Protein AF-A0A3L8PW99-F1 (afdb_monomer_lite)

Foldseek 3Di:
DDLLCQQQVVLCLLLQQLLLLLLLLVLVPAPQRDPLLSVLLSQLSSLLSSLLSLLQLLLCLVLCLDDPPDLDGDRCPNVPVAPSVRSVVSNVVSLVSNVVSQVVLCVQLDPVSVVLSVVSNVLSNLCRDDPNRCQLVQNNLVSQLCVSQVCSNQVSNCSRRVDDDPLSNLLSNLSSLLSSLLVLLVCLLCQVSCVVSNGCHPCVVCDPVCSLVSSLCSLVVSLVSLVVCVVVVNDDDQLNVQLVVLVVLSVVLSVCVNPDDNNCSNVSSSSSSVSSSSSSVSSSVSSVVD

Structure (mmCIF, N/CA/C/O backbone):
data_AF-A0A3L8PW99-F1
#
_entry.id   AF-A0A3L8PW99-F1
#
loop_
_atom_site.group_PDB
_atom_site.id
_atom_site.type_symbol
_atom_site.label_atom_id
_atom_site.label_alt_id
_atom_site.label_comp_id
_atom_site.label_asym_id
_atom_site.label_entity_id
_atom_site.label_seq_id
_atom_site.pdbx_PDB_ins_code
_atom_site.Cartn_x
_atom_site.Cartn_y
_atom_site.Cartn_z
_atom_site.occupancy
_atom_site.B_iso_or_equiv
_atom_site.auth_seq_id
_atom_site.auth_comp_id
_atom_site.auth_asym_id
_atom_site.auth_atom_id
_atom_site.pdbx_PDB_model_num
ATOM 1 N N . MET A 1 1 ? -6.863 22.740 14.098 1.00 71.56 1 MET A N 1
ATOM 2 C CA . MET A 1 1 ? -6.331 21.895 13.001 1.00 71.56 1 MET A CA 1
ATOM 3 C C . MET A 1 1 ? -7.450 21.687 11.987 1.00 71.56 1 MET A C 1
ATOM 5 O O . MET A 1 1 ? -8.576 21.504 12.427 1.00 71.56 1 MET A O 1
ATOM 9 N N . ASN A 1 2 ? -7.197 21.780 10.676 1.00 89.19 2 ASN A N 1
ATOM 10 C CA . ASN A 1 2 ? -8.260 21.651 9.665 1.00 89.19 2 ASN A CA 1
ATOM 11 C C . ASN A 1 2 ? -8.887 20.232 9.720 1.00 89.19 2 ASN A C 1
ATOM 13 O O . ASN A 1 2 ? -8.135 19.259 9.603 1.00 89.19 2 ASN A O 1
ATOM 17 N N . PRO A 1 3 ? -10.221 20.092 9.884 1.00 90.00 3 PRO A N 1
ATOM 18 C CA . PRO A 1 3 ? -10.905 18.797 9.971 1.00 90.00 3 PRO A CA 1
ATOM 19 C C . PRO A 1 3 ? -10.617 17.832 8.819 1.00 90.00 3 PRO A C 1
ATOM 21 O O . PRO A 1 3 ? -10.502 16.626 9.029 1.00 90.00 3 PRO A O 1
ATOM 24 N N . TRP A 1 4 ? -10.439 18.349 7.604 1.00 92.75 4 TRP A N 1
ATOM 25 C CA . TRP A 1 4 ? -10.176 17.520 6.431 1.00 92.75 4 TRP A CA 1
ATOM 26 C C . TRP A 1 4 ? -8.779 16.909 6.446 1.00 92.75 4 TRP A C 1
ATOM 28 O O . TRP A 1 4 ? -8.612 15.772 6.020 1.00 92.75 4 TRP A O 1
ATOM 38 N N . ILE A 1 5 ? -7.788 17.596 7.023 1.00 91.19 5 ILE A N 1
ATOM 39 C CA . ILE A 1 5 ? -6.439 17.034 7.205 1.00 91.19 5 ILE A CA 1
ATOM 40 C C . ILE A 1 5 ? -6.488 15.828 8.153 1.00 91.19 5 ILE A C 1
ATOM 42 O O . ILE A 1 5 ? -5.754 14.861 7.962 1.00 91.19 5 ILE A O 1
ATOM 46 N N . ILE A 1 6 ? -7.377 15.850 9.150 1.00 88.75 6 ILE A N 1
ATOM 47 C CA . ILE A 1 6 ? -7.620 14.694 10.022 1.00 88.75 6 ILE A CA 1
ATOM 48 C C . ILE A 1 6 ? -8.259 13.562 9.208 1.00 88.75 6 ILE A C 1
ATOM 50 O O . ILE A 1 6 ? -7.765 12.433 9.228 1.00 88.75 6 ILE A O 1
ATOM 54 N N . ALA A 1 7 ? -9.315 13.879 8.453 1.00 91.12 7 ALA A N 1
ATOM 55 C CA . ALA A 1 7 ? -10.121 12.907 7.720 1.00 91.12 7 ALA A CA 1
ATOM 56 C C . ALA A 1 7 ? -9.338 12.158 6.624 1.00 91.12 7 ALA A C 1
ATOM 58 O O . ALA A 1 7 ? -9.462 10.940 6.509 1.00 91.12 7 ALA A O 1
ATOM 59 N N . ILE A 1 8 ? -8.484 12.851 5.857 1.00 92.38 8 ILE A N 1
ATOM 60 C CA . ILE A 1 8 ? -7.720 12.231 4.756 1.00 92.38 8 ILE A CA 1
ATOM 61 C C . ILE A 1 8 ? -6.531 11.381 5.227 1.00 92.38 8 ILE A C 1
ATOM 63 O O . ILE A 1 8 ? -5.972 10.622 4.438 1.00 92.38 8 ILE A O 1
ATOM 67 N N . ARG A 1 9 ? -6.133 11.501 6.502 1.00 89.69 9 ARG A N 1
ATOM 68 C CA . ARG A 1 9 ? -5.031 10.761 7.144 1.00 89.69 9 ARG A CA 1
ATOM 69 C C . ARG A 1 9 ? -3.726 10.767 6.319 1.00 89.69 9 ARG A C 1
ATOM 71 O O . ARG A 1 9 ? -3.285 9.696 5.890 1.00 89.69 9 ARG A O 1
ATOM 78 N N . PRO A 1 10 ? -3.036 11.919 6.168 1.00 88.31 10 PRO A N 1
ATOM 79 C CA . PRO A 1 10 ? -1.852 12.065 5.309 1.00 88.31 10 PRO A CA 1
ATOM 80 C C . PRO A 1 10 ? -0.773 11.002 5.540 1.00 88.31 10 PRO A C 1
ATOM 82 O O . PRO A 1 10 ? -0.177 10.488 4.603 1.00 88.31 10 PRO A O 1
ATOM 85 N N . LYS A 1 11 ? -0.583 10.593 6.799 1.00 83.88 11 LYS A N 1
ATOM 86 C CA . LYS A 1 11 ? 0.377 9.552 7.194 1.00 83.88 11 LYS A CA 1
ATOM 87 C C . LYS A 1 11 ? 0.108 8.184 6.555 1.00 83.88 11 LYS A C 1
ATOM 89 O O . LYS A 1 11 ? 1.036 7.403 6.409 1.00 83.88 11 LYS A O 1
ATOM 94 N N . THR A 1 12 ? -1.141 7.886 6.203 1.00 83.75 12 THR A N 1
ATOM 95 C CA . THR A 1 12 ? -1.528 6.633 5.533 1.00 83.75 12 THR A CA 1
ATOM 96 C C . THR A 1 12 ? -1.409 6.716 4.014 1.00 83.75 12 THR A C 1
ATOM 98 O O . THR A 1 12 ? -1.402 5.681 3.360 1.00 83.75 12 THR A O 1
ATOM 101 N N . LEU A 1 13 ? -1.265 7.919 3.441 1.00 90.25 13 LEU A N 1
ATOM 102 C CA . LEU A 1 13 ? -1.115 8.088 1.992 1.00 90.25 13 LEU A CA 1
ATOM 103 C C . LEU A 1 13 ? 0.211 7.515 1.485 1.00 90.25 13 LEU A C 1
ATOM 105 O O . LEU A 1 13 ? 0.273 7.080 0.341 1.00 90.25 13 LEU A O 1
ATOM 109 N N . PHE A 1 14 ? 1.238 7.423 2.339 1.00 88.50 14 PHE A N 1
ATOM 110 C CA . PHE A 1 14 ? 2.489 6.737 2.000 1.00 88.50 14 PHE A CA 1
ATOM 111 C C . PHE A 1 14 ? 2.265 5.286 1.558 1.00 88.50 14 PHE A C 1
ATOM 113 O O . PHE A 1 14 ? 2.932 4.840 0.633 1.00 88.50 14 PHE A O 1
ATOM 120 N N . ALA A 1 15 ? 1.276 4.587 2.130 1.00 89.56 15 ALA A N 1
ATOM 121 C CA . ALA A 1 15 ? 0.934 3.224 1.722 1.00 89.56 15 ALA A CA 1
ATOM 122 C C . ALA A 1 15 ? 0.489 3.146 0.249 1.00 89.56 15 ALA A C 1
ATOM 124 O O . ALA A 1 15 ? 0.798 2.170 -0.423 1.00 89.56 15 ALA A O 1
ATOM 125 N N . ALA A 1 16 ? -0.191 4.183 -0.261 1.00 92.75 16 ALA A N 1
ATOM 126 C CA . ALA A 1 16 ? -0.632 4.278 -1.656 1.00 92.75 16 ALA A CA 1
ATOM 127 C C . ALA A 1 16 ? 0.449 4.849 -2.588 1.00 92.75 16 ALA A C 1
ATOM 129 O O . ALA A 1 16 ? 0.598 4.398 -3.719 1.00 92.75 16 ALA A O 1
ATOM 130 N N . ILE A 1 17 ? 1.217 5.831 -2.112 1.00 95.56 17 ILE A N 1
ATOM 131 C CA . ILE A 1 17 ? 2.245 6.520 -2.903 1.00 95.56 17 ILE A CA 1
ATOM 132 C C . ILE A 1 17 ? 3.429 5.588 -3.197 1.00 95.56 17 ILE A C 1
ATOM 134 O O . ILE A 1 17 ? 3.895 5.532 -4.333 1.00 95.56 17 ILE A O 1
ATOM 138 N N . SER A 1 18 ? 3.901 4.837 -2.198 1.00 96.00 18 SER A N 1
ATOM 139 C CA . SER A 1 18 ? 5.077 3.964 -2.318 1.00 96.00 18 SER A CA 1
ATOM 140 C C . SER A 1 18 ? 4.989 2.936 -3.452 1.00 96.00 18 SER A C 1
ATOM 142 O O . SER A 1 18 ? 5.917 2.893 -4.262 1.00 96.00 18 SER A O 1
ATOM 144 N N . PRO A 1 19 ? 3.900 2.148 -3.571 1.00 97.88 19 PRO A N 1
ATOM 145 C CA . PRO A 1 19 ? 3.702 1.232 -4.690 1.00 97.88 19 PRO A CA 1
ATOM 146 C C . PRO A 1 19 ? 3.795 1.886 -6.068 1.00 97.88 19 PRO A C 1
ATOM 148 O O . PRO A 1 19 ? 4.444 1.369 -6.973 1.00 97.88 19 PRO A O 1
ATOM 151 N N . ILE A 1 20 ? 3.143 3.040 -6.220 1.00 98.00 20 ILE A N 1
ATOM 152 C CA . ILE A 1 20 ? 2.990 3.698 -7.515 1.00 98.00 20 ILE A CA 1
ATOM 153 C C . ILE A 1 20 ? 4.315 4.317 -7.953 1.00 98.00 20 ILE A C 1
ATOM 155 O O . ILE A 1 20 ? 4.679 4.190 -9.121 1.00 98.00 20 ILE A O 1
ATOM 159 N N . ILE A 1 21 ? 5.056 4.936 -7.024 1.00 97.56 21 ILE A N 1
ATOM 160 C CA . ILE A 1 21 ? 6.417 5.418 -7.291 1.00 97.56 21 ILE A CA 1
ATOM 161 C C . ILE A 1 21 ? 7.308 4.251 -7.713 1.00 97.56 21 ILE A C 1
ATOM 163 O O . ILE A 1 21 ? 8.002 4.366 -8.714 1.00 97.56 21 ILE A O 1
ATOM 167 N N . LEU A 1 22 ? 7.268 3.127 -6.990 1.00 98.31 22 LEU A N 1
ATOM 168 C CA . LEU A 1 22 ? 8.099 1.968 -7.308 1.00 98.31 22 LEU A CA 1
ATOM 169 C C . LEU A 1 22 ? 7.838 1.439 -8.721 1.00 98.31 22 LEU A C 1
ATOM 171 O O . LEU A 1 22 ? 8.785 1.289 -9.489 1.00 98.31 22 LEU A O 1
ATOM 175 N N . GLY A 1 23 ? 6.574 1.197 -9.076 1.00 98.19 23 GLY A N 1
ATOM 176 C CA . GLY A 1 23 ? 6.241 0.665 -10.398 1.00 98.19 23 GLY A CA 1
ATOM 177 C C . GLY A 1 23 ? 6.584 1.624 -11.540 1.00 98.19 23 GLY A C 1
ATOM 178 O O . GLY A 1 23 ? 7.167 1.190 -12.530 1.00 98.19 23 GLY A O 1
ATOM 179 N N . ASN A 1 24 ? 6.344 2.932 -11.375 1.00 98.06 24 ASN A N 1
ATOM 180 C CA . ASN A 1 24 ? 6.776 3.925 -12.365 1.00 98.06 24 ASN A CA 1
ATOM 181 C C . ASN A 1 24 ? 8.309 3.979 -12.488 1.00 98.06 24 ASN A C 1
ATOM 183 O O . ASN A 1 24 ? 8.821 3.986 -13.600 1.00 98.06 24 ASN A O 1
ATOM 187 N N . THR A 1 25 ? 9.056 3.975 -11.378 1.00 97.44 25 THR A N 1
ATOM 188 C CA . THR A 1 25 ? 10.527 4.006 -11.426 1.00 97.44 25 THR A CA 1
ATOM 189 C C . THR A 1 25 ? 11.106 2.756 -12.081 1.00 97.44 25 THR A C 1
ATOM 191 O O . THR A 1 25 ? 12.036 2.862 -12.874 1.00 97.44 25 THR A O 1
ATOM 194 N N . MET A 1 26 ? 10.552 1.574 -11.800 1.00 97.38 26 MET A N 1
ATOM 195 C CA . MET A 1 26 ? 10.979 0.332 -12.456 1.00 97.38 26 MET A CA 1
ATOM 196 C C . MET A 1 26 ? 10.716 0.344 -13.966 1.00 97.38 26 MET A C 1
ATOM 198 O O . MET A 1 26 ? 11.432 -0.318 -14.711 1.00 97.38 26 MET A O 1
ATOM 202 N N . ALA A 1 27 ? 9.729 1.115 -14.425 1.00 97.00 27 ALA A N 1
ATOM 203 C CA . ALA A 1 27 ? 9.451 1.319 -15.842 1.00 97.00 27 ALA A CA 1
ATOM 204 C C . ALA A 1 27 ? 10.144 2.556 -16.441 1.00 97.00 27 ALA A C 1
ATOM 206 O O . ALA A 1 27 ? 9.939 2.838 -17.617 1.00 97.00 27 ALA A O 1
ATOM 207 N N . ALA A 1 28 ? 10.957 3.302 -15.684 1.00 94.88 28 ALA A N 1
ATOM 208 C CA . ALA A 1 28 ? 11.506 4.587 -16.133 1.00 94.88 28 ALA A CA 1
ATOM 209 C C . ALA A 1 28 ? 12.474 4.471 -17.323 1.00 94.88 28 ALA A C 1
ATOM 211 O O . ALA A 1 28 ? 12.667 5.439 -18.052 1.00 94.88 28 ALA A O 1
ATOM 212 N N . SER A 1 29 ? 13.072 3.295 -17.534 1.00 89.81 29 SER A N 1
ATOM 213 C CA . SER A 1 29 ? 13.901 2.994 -18.708 1.00 89.81 29 SER A CA 1
ATOM 214 C C . SER A 1 29 ? 13.089 2.565 -19.937 1.00 89.81 29 SER A C 1
ATOM 216 O O . SER A 1 29 ? 13.666 2.371 -21.008 1.00 89.81 29 SER A O 1
ATOM 218 N N . SER A 1 30 ? 11.766 2.409 -19.807 1.00 91.75 30 SER A N 1
ATOM 219 C CA . SER A 1 30 ? 10.875 2.123 -20.933 1.00 91.75 30 SER A CA 1
ATOM 220 C C . SER A 1 30 ? 10.930 3.269 -21.947 1.00 91.75 30 SER A C 1
ATOM 222 O O . SER A 1 30 ? 10.791 4.431 -21.557 1.00 91.75 30 SER A O 1
ATOM 224 N N . PRO A 1 31 ? 11.043 2.984 -23.257 1.00 91.00 31 PRO A N 1
ATOM 225 C CA . PRO A 1 31 ? 10.965 4.021 -24.286 1.00 91.00 31 PRO A CA 1
ATOM 226 C C . PRO A 1 31 ? 9.576 4.677 -24.366 1.00 91.00 31 PRO A C 1
ATOM 228 O O . PRO A 1 31 ? 9.441 5.731 -24.980 1.00 91.00 31 PRO A O 1
ATOM 231 N N . TYR A 1 32 ? 8.559 4.066 -23.751 1.00 90.62 32 TYR A N 1
ATOM 232 C CA . TYR A 1 32 ? 7.181 4.561 -23.707 1.00 90.62 32 TYR A CA 1
ATOM 233 C C . TYR A 1 32 ? 6.857 5.316 -22.411 1.00 90.62 32 TYR A C 1
ATOM 235 O O . TYR A 1 32 ? 5.697 5.623 -22.165 1.00 90.62 32 TYR A O 1
ATOM 243 N N . PHE A 1 33 ? 7.852 5.591 -21.559 1.00 95.88 33 PHE A N 1
ATOM 244 C CA . PHE A 1 33 ? 7.597 6.241 -20.279 1.00 95.88 33 PHE A CA 1
ATOM 245 C C . PHE A 1 33 ? 7.046 7.664 -20.459 1.00 95.88 33 PHE A C 1
ATOM 247 O O . PHE A 1 33 ? 7.681 8.535 -21.057 1.00 95.88 33 PHE A O 1
ATOM 254 N N . GLU A 1 34 ? 5.895 7.925 -19.847 1.00 96.44 34 GLU A N 1
ATOM 255 C CA . GLU A 1 34 ? 5.211 9.209 -19.867 1.00 96.44 34 GLU A CA 1
ATOM 256 C C . GLU A 1 34 ? 5.001 9.764 -18.449 1.00 96.44 34 GLU A C 1
ATOM 258 O O . GLU A 1 34 ? 4.326 9.178 -17.593 1.00 96.44 34 GLU A O 1
ATOM 263 N N . TRP A 1 35 ? 5.518 10.975 -18.207 1.00 96.50 35 TRP A N 1
ATOM 264 C CA . TRP A 1 35 ? 5.343 11.685 -16.933 1.00 96.50 35 TRP A CA 1
ATOM 265 C C . TRP A 1 35 ? 3.879 12.007 -16.621 1.00 96.50 35 TRP A C 1
ATOM 267 O O . TRP A 1 35 ? 3.476 11.980 -15.458 1.00 96.50 35 TRP A O 1
ATOM 277 N N . SER A 1 36 ? 3.076 12.293 -17.647 1.00 96.88 36 SER A N 1
ATOM 278 C CA . SER A 1 36 ? 1.628 12.507 -17.534 1.00 96.88 36 SER A CA 1
ATOM 279 C C . SER A 1 36 ? 0.945 11.290 -16.904 1.00 96.88 36 SER A C 1
ATOM 281 O O . SER A 1 36 ? 0.198 11.439 -15.938 1.00 96.88 36 SER A O 1
ATOM 283 N N . ILE A 1 37 ? 1.257 10.089 -17.395 1.00 97.38 37 ILE A N 1
ATOM 284 C CA . ILE A 1 37 ? 0.720 8.816 -16.907 1.00 97.38 37 ILE A CA 1
ATOM 285 C C . ILE A 1 37 ? 1.217 8.520 -15.489 1.00 97.38 37 ILE A C 1
ATOM 287 O O . ILE A 1 37 ? 0.423 8.138 -14.625 1.00 97.38 37 ILE A O 1
ATOM 291 N N . ALA A 1 38 ? 2.490 8.799 -15.194 1.00 97.69 38 ALA A N 1
ATOM 292 C CA . ALA A 1 38 ? 3.040 8.642 -13.849 1.00 97.69 38 ALA A CA 1
ATOM 293 C C . ALA A 1 38 ? 2.301 9.529 -12.831 1.00 97.69 38 ALA A C 1
ATOM 295 O O . ALA A 1 38 ? 1.838 9.044 -11.794 1.00 97.69 38 ALA A O 1
ATOM 296 N N . ILE A 1 39 ? 2.106 10.811 -13.152 1.00 97.75 39 ILE A N 1
ATOM 297 C CA . ILE A 1 39 ? 1.383 11.763 -12.300 1.00 97.75 39 ILE A CA 1
ATOM 298 C C . ILE A 1 39 ? -0.090 11.361 -12.163 1.00 97.75 39 ILE A C 1
ATOM 300 O O . ILE A 1 39 ? -0.613 11.342 -11.049 1.00 97.75 39 ILE A O 1
ATOM 304 N N . LEU A 1 40 ? -0.761 10.998 -13.259 1.00 97.50 40 LEU A N 1
ATOM 305 C CA . LEU A 1 40 ? -2.163 10.571 -13.234 1.00 97.50 40 LEU A CA 1
ATOM 306 C C . LEU A 1 40 ? -2.366 9.301 -12.402 1.00 97.50 40 LEU A C 1
ATOM 308 O O . LEU A 1 40 ? -3.328 9.231 -11.637 1.00 97.50 40 LEU A O 1
ATOM 312 N N . SER A 1 41 ? -1.447 8.332 -12.484 1.00 97.88 41 SER A N 1
ATOM 313 C CA . SER A 1 41 ? -1.484 7.121 -11.655 1.00 97.88 41 SER A CA 1
ATOM 314 C C . SER A 1 41 ? -1.375 7.448 -10.162 1.00 97.88 41 SER A C 1
ATOM 316 O O . SER A 1 41 ? -2.171 6.943 -9.368 1.00 97.88 41 SER A O 1
ATOM 318 N N . LEU A 1 42 ? -0.483 8.373 -9.780 1.00 97.69 42 LEU A N 1
ATOM 319 C CA . LEU A 1 42 ? -0.352 8.858 -8.402 1.00 97.69 42 LEU A CA 1
ATOM 320 C C . LEU A 1 42 ? -1.611 9.582 -7.927 1.00 97.69 42 LEU A C 1
ATOM 322 O O . LEU A 1 42 ? -2.105 9.302 -6.836 1.00 97.69 42 LEU A O 1
ATOM 326 N N . VAL A 1 43 ? -2.146 10.489 -8.745 1.00 98.00 43 VAL A N 1
ATOM 327 C CA . VAL A 1 43 ? -3.380 11.227 -8.446 1.00 98.00 43 VAL A CA 1
ATOM 328 C C . VAL A 1 43 ? -4.542 10.257 -8.223 1.00 98.00 43 VAL A C 1
ATOM 330 O O . VAL A 1 43 ? -5.234 10.359 -7.209 1.00 98.00 43 VAL A O 1
ATOM 333 N N . CYS A 1 44 ? -4.716 9.279 -9.115 1.00 97.94 44 CYS A N 1
ATOM 334 C CA . CYS A 1 44 ? -5.759 8.263 -9.010 1.00 97.94 44 CYS A CA 1
ATOM 335 C C . CYS A 1 44 ? -5.629 7.452 -7.713 1.00 97.94 44 CYS A C 1
ATOM 337 O O . CYS A 1 44 ? -6.577 7.382 -6.927 1.00 97.94 44 CYS A O 1
ATOM 339 N N . GLY A 1 45 ? -4.438 6.912 -7.435 1.00 97.19 45 GLY A N 1
ATOM 340 C CA . GLY A 1 45 ? -4.180 6.118 -6.234 1.00 97.19 45 GLY A CA 1
ATOM 341 C C . GLY A 1 45 ? -4.359 6.902 -4.931 1.00 97.19 45 GLY A C 1
ATOM 342 O O . GLY A 1 45 ? -4.949 6.394 -3.976 1.00 97.19 45 GLY A O 1
ATOM 343 N N . VAL A 1 46 ? -3.921 8.163 -4.891 1.00 97.31 46 VAL A N 1
ATOM 344 C CA . VAL A 1 46 ? -4.106 9.036 -3.723 1.00 97.31 46 VAL A CA 1
ATOM 345 C C . VAL A 1 46 ? -5.586 9.327 -3.487 1.00 97.31 46 VAL A C 1
ATOM 347 O O . VAL A 1 46 ? -6.045 9.204 -2.352 1.00 97.31 46 VAL A O 1
ATOM 350 N N . PHE A 1 47 ? -6.361 9.662 -4.522 1.00 98.00 47 PHE A N 1
ATOM 351 C CA . PHE A 1 47 ? -7.794 9.917 -4.355 1.00 98.00 47 PHE A CA 1
ATOM 352 C C . PHE A 1 47 ? -8.591 8.656 -4.000 1.00 98.00 4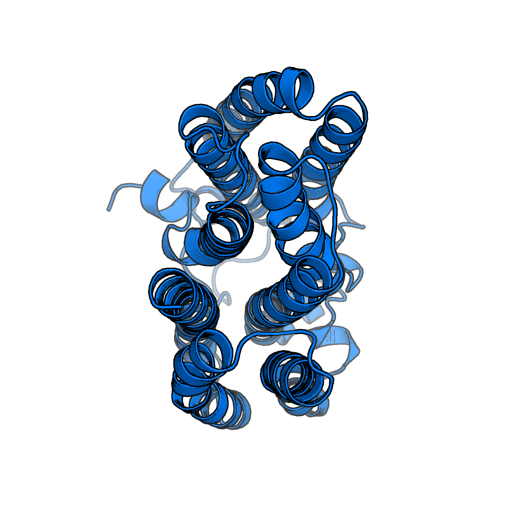7 PHE A C 1
ATOM 354 O O . PHE A 1 47 ? -9.514 8.740 -3.184 1.00 98.00 47 PHE A O 1
ATOM 361 N N . LEU A 1 48 ? -8.208 7.480 -4.513 1.00 96.88 48 LEU A N 1
ATOM 362 C CA . LEU A 1 48 ? -8.755 6.201 -4.045 1.00 96.88 48 LEU A CA 1
ATOM 363 C C . LEU A 1 48 ? -8.458 5.986 -2.559 1.00 96.88 48 LEU A C 1
ATOM 365 O O . LEU A 1 48 ? -9.367 5.667 -1.796 1.00 96.88 48 LEU A O 1
ATOM 369 N N . GLN A 1 49 ? -7.226 6.231 -2.113 1.00 96.31 49 GLN A N 1
ATOM 370 C CA . GLN A 1 49 ? -6.875 6.071 -0.702 1.00 96.31 49 GLN A CA 1
ATOM 371 C C . GLN A 1 49 ? -7.596 7.074 0.206 1.00 96.31 49 GLN A C 1
ATOM 373 O O . GLN A 1 49 ? -8.036 6.724 1.304 1.00 96.31 49 GLN A O 1
ATOM 378 N N . ILE A 1 50 ? -7.760 8.319 -0.248 1.00 97.19 50 ILE A N 1
ATOM 379 C CA . ILE A 1 50 ? -8.589 9.308 0.445 1.00 97.19 50 ILE A CA 1
ATOM 380 C C . ILE A 1 50 ? -10.025 8.787 0.553 1.00 97.19 50 ILE A C 1
ATOM 382 O O . ILE A 1 50 ? -10.579 8.790 1.650 1.00 97.19 50 ILE A O 1
ATOM 386 N N . THR A 1 51 ? -10.594 8.267 -0.537 1.00 97.50 51 THR A N 1
ATOM 387 C CA . THR A 1 51 ? -11.941 7.677 -0.549 1.00 97.50 51 THR A CA 1
ATOM 388 C C . THR A 1 51 ? -12.070 6.578 0.508 1.00 97.50 51 THR A C 1
ATOM 390 O O . THR A 1 51 ? -12.976 6.640 1.336 1.00 97.50 51 THR A O 1
ATOM 393 N N . VAL A 1 52 ? -11.130 5.625 0.555 1.00 94.88 52 VAL A N 1
ATOM 394 C CA . VAL A 1 52 ? -11.092 4.555 1.571 1.00 94.88 52 VAL A CA 1
ATOM 395 C C . VAL A 1 52 ? -11.103 5.133 2.986 1.00 94.88 52 VAL A C 1
ATOM 397 O O . VAL A 1 52 ? -11.880 4.691 3.832 1.00 94.88 52 VAL A O 1
ATOM 400 N N . ASN A 1 53 ? -10.268 6.139 3.258 1.00 94.62 53 ASN A N 1
ATOM 401 C CA . ASN A 1 53 ? -10.177 6.760 4.579 1.00 94.62 53 ASN A CA 1
ATOM 402 C C . ASN A 1 53 ? -11.489 7.436 5.003 1.00 94.62 53 ASN A C 1
ATOM 404 O O . ASN A 1 53 ? -11.916 7.263 6.149 1.00 94.62 53 ASN A O 1
ATOM 408 N N . LEU A 1 54 ? -12.136 8.163 4.088 1.00 95.31 54 LEU A N 1
ATOM 409 C CA . LEU A 1 54 ? -13.400 8.854 4.349 1.00 95.31 54 LEU A CA 1
ATOM 410 C C . LEU A 1 54 ? -14.569 7.869 4.512 1.00 95.31 54 LEU A C 1
ATOM 412 O O . LEU A 1 54 ? -15.351 8.001 5.453 1.00 95.31 54 LEU A O 1
ATOM 416 N N . VAL A 1 55 ? -14.657 6.843 3.657 1.00 94.62 55 VAL A N 1
ATOM 417 C CA . VAL A 1 55 ? -15.667 5.775 3.768 1.00 94.62 55 VAL A CA 1
ATOM 418 C C . VAL A 1 55 ? -15.519 5.021 5.088 1.00 94.62 55 VAL A C 1
ATOM 420 O O . VAL A 1 55 ? -16.515 4.720 5.745 1.00 94.62 55 VAL A O 1
ATOM 423 N N . ASN A 1 56 ? -14.285 4.749 5.514 1.00 90.81 56 ASN A N 1
ATOM 424 C CA . ASN A 1 56 ? -14.012 4.097 6.790 1.00 90.81 56 ASN A CA 1
ATOM 425 C C . ASN A 1 56 ? -14.465 4.977 7.972 1.00 90.81 56 ASN A C 1
ATOM 427 O O . ASN A 1 56 ? -15.107 4.478 8.893 1.00 90.81 56 ASN A O 1
ATOM 431 N N . ASP A 1 57 ? -14.187 6.286 7.946 1.00 90.38 57 ASP A N 1
ATOM 432 C CA . ASP A 1 57 ? -14.650 7.243 8.969 1.00 90.38 57 ASP A CA 1
ATOM 433 C C . ASP A 1 57 ? -16.187 7.311 9.044 1.00 90.38 57 ASP A C 1
ATOM 435 O O . ASP A 1 57 ? -16.770 7.184 10.121 1.00 90.38 57 ASP A O 1
ATOM 439 N N . TYR A 1 58 ? -16.847 7.401 7.886 1.00 91.94 58 TYR A N 1
ATOM 440 C CA . TYR A 1 58 ? -18.305 7.386 7.780 1.00 91.94 58 TYR A CA 1
ATOM 441 C C . TYR A 1 58 ? -18.929 6.073 8.283 1.00 91.94 58 TYR A C 1
ATOM 443 O O . TYR A 1 58 ? -19.919 6.098 9.016 1.00 91.94 58 TYR A O 1
ATOM 451 N N . SER A 1 59 ? -18.356 4.921 7.917 1.00 88.31 59 SER A N 1
ATOM 452 C CA . SER A 1 59 ? -18.861 3.610 8.347 1.00 88.31 59 SER A CA 1
ATOM 453 C C . SER A 1 59 ? -18.775 3.443 9.864 1.00 88.31 59 SER A C 1
ATOM 455 O O . SER A 1 59 ? -19.739 3.013 10.495 1.00 88.31 59 SER A O 1
ATOM 457 N N . ASP A 1 60 ? -17.659 3.851 10.472 1.00 82.69 60 ASP A N 1
ATOM 458 C CA . ASP A 1 60 ? -17.485 3.778 11.925 1.00 82.69 60 ASP A CA 1
ATOM 459 C C . ASP A 1 60 ? -18.467 4.685 12.677 1.00 82.69 60 ASP A C 1
ATOM 461 O O . ASP A 1 60 ? -18.974 4.281 13.723 1.00 82.69 60 ASP A O 1
ATOM 465 N N . HIS A 1 61 ? -18.790 5.865 12.130 1.00 85.25 61 HIS A N 1
ATOM 466 C CA . HIS A 1 61 ? -19.863 6.708 12.663 1.00 85.25 61 HIS A CA 1
ATOM 467 C C . HIS A 1 61 ? -21.219 5.985 12.616 1.00 85.25 61 HIS A C 1
ATOM 469 O O . HIS A 1 61 ? -21.923 5.925 13.621 1.00 85.25 61 HIS A O 1
ATOM 475 N N . LYS A 1 62 ? -21.576 5.389 11.469 1.00 83.50 62 LYS A N 1
ATOM 476 C CA . LYS A 1 62 ? -22.856 4.682 11.289 1.00 83.50 62 LYS A CA 1
ATOM 477 C C . LYS A 1 62 ? -23.003 3.465 12.209 1.00 83.50 62 LYS A C 1
ATOM 479 O O . LYS A 1 62 ? -24.107 3.175 12.657 1.00 83.50 62 LYS A O 1
ATOM 484 N N . ASN A 1 63 ? -21.909 2.755 12.474 1.00 75.19 63 ASN A N 1
ATOM 485 C CA . ASN A 1 63 ? -21.913 1.546 13.299 1.00 75.19 63 ASN A CA 1
ATOM 486 C C . ASN A 1 63 ? -21.876 1.835 14.809 1.00 75.19 63 ASN A C 1
ATOM 488 O O . ASN A 1 63 ? -21.875 0.888 15.590 1.00 75.19 63 ASN A O 1
ATOM 492 N N . GLY A 1 64 ? -21.837 3.107 15.227 1.00 67.69 64 GLY A N 1
ATOM 493 C CA . GLY A 1 64 ? -21.916 3.481 16.641 1.00 67.69 64 GLY A CA 1
ATOM 494 C C . GLY A 1 64 ? -20.769 2.932 17.489 1.00 67.69 64 GLY A C 1
ATOM 495 O O . GLY A 1 64 ? -20.962 2.678 18.673 1.00 67.69 64 GLY A O 1
ATOM 496 N N . ILE A 1 65 ? -19.589 2.713 16.892 1.00 60.41 65 ILE A N 1
ATOM 497 C CA . ILE A 1 65 ? -18.414 2.235 17.628 1.00 60.41 65 ILE A CA 1
ATOM 498 C C . ILE A 1 65 ? -18.055 3.318 18.645 1.00 60.41 65 ILE A C 1
ATOM 500 O O . ILE A 1 65 ? -17.677 4.430 18.269 1.00 60.41 65 ILE A O 1
ATOM 504 N N . ASP A 1 66 ? -18.255 2.999 19.919 1.00 53.72 66 ASP A N 1
ATOM 505 C CA . ASP A 1 66 ? -18.292 3.968 21.005 1.00 53.72 66 ASP A CA 1
ATOM 506 C C . ASP A 1 66 ? -16.944 4.688 21.181 1.00 53.72 66 ASP A C 1
ATOM 508 O O . ASP A 1 66 ? -15.861 4.105 21.075 1.00 53.72 66 ASP A O 1
ATOM 512 N N . SER A 1 67 ? -17.006 6.001 21.392 1.00 57.56 67 SER A N 1
ATOM 513 C CA . SER A 1 67 ? -15.864 6.907 21.191 1.00 57.56 67 SER A CA 1
ATOM 514 C C . SER A 1 67 ? -14.840 6.909 22.330 1.00 57.56 67 SER A C 1
ATOM 516 O O . SER A 1 67 ? -13.695 7.305 22.111 1.00 57.56 67 SER A O 1
ATOM 518 N N . GLN A 1 68 ? -15.215 6.461 23.533 1.00 54.28 68 GLN A N 1
ATOM 519 C CA . GLN A 1 68 ? -14.375 6.647 24.723 1.00 54.28 68 GLN A CA 1
ATOM 520 C C . GLN A 1 68 ? -13.260 5.608 24.890 1.00 54.28 68 GLN A C 1
ATOM 522 O O . GLN A 1 68 ? -12.248 5.908 25.514 1.00 54.28 68 GLN A O 1
ATOM 527 N N . GLN A 1 69 ? -13.402 4.411 24.314 1.00 60.34 69 GLN A N 1
ATOM 528 C CA . GLN A 1 6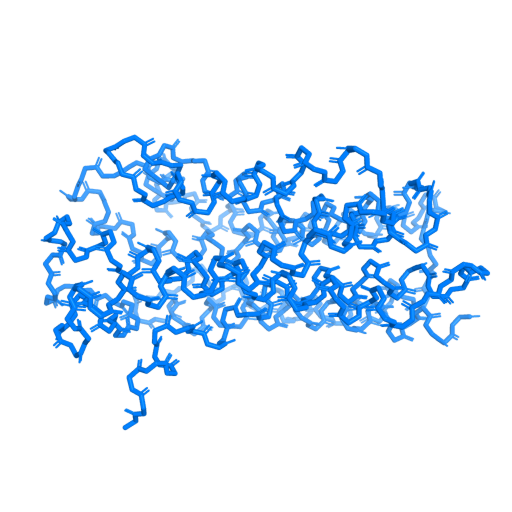9 ? -12.401 3.337 24.437 1.00 60.34 69 GLN A CA 1
ATOM 529 C C . GLN A 1 69 ? -11.466 3.238 23.222 1.00 60.34 69 GLN A C 1
ATOM 531 O O . GLN A 1 69 ? -10.645 2.325 23.124 1.00 60.34 69 GLN A O 1
ATOM 536 N N . ARG A 1 70 ? -11.578 4.164 22.262 1.00 67.56 70 ARG A N 1
ATOM 537 C CA . ARG A 1 70 ? -10.810 4.099 21.020 1.00 67.56 70 ARG A CA 1
ATOM 538 C C . ARG A 1 70 ? -9.378 4.595 21.220 1.00 67.56 70 ARG A C 1
ATOM 540 O O . ARG A 1 70 ? -9.143 5.750 21.551 1.00 67.56 70 ARG A O 1
ATOM 547 N N . LEU A 1 71 ? -8.420 3.727 20.905 1.00 66.81 71 LEU A N 1
ATOM 548 C CA . LEU A 1 71 ? -6.980 3.995 21.010 1.00 66.81 71 LEU A CA 1
ATOM 549 C C . LEU A 1 71 ? -6.390 4.674 19.760 1.00 66.81 71 LEU A C 1
ATOM 551 O O . LEU A 1 71 ? -5.265 5.169 19.786 1.00 66.81 71 LEU A O 1
ATOM 555 N N . GLY A 1 72 ? -7.115 4.670 18.637 1.00 68.94 72 GLY A N 1
ATOM 556 C CA . GLY A 1 72 ? -6.665 5.239 17.363 1.00 68.94 72 GLY A CA 1
ATOM 557 C C . GLY A 1 72 ? -6.824 6.767 17.253 1.00 68.94 72 GLY A C 1
ATOM 558 O O . GLY A 1 72 ? -7.508 7.388 18.061 1.00 68.94 72 GLY A O 1
ATOM 559 N N . PRO A 1 73 ? -6.245 7.398 16.211 1.00 72.50 73 PRO A N 1
ATOM 560 C CA . PRO A 1 73 ? -6.373 8.838 15.984 1.00 72.50 73 PRO A CA 1
ATOM 561 C C . PRO A 1 73 ? -7.832 9.270 15.775 1.00 72.50 73 PRO A C 1
ATOM 563 O O . PRO A 1 73 ? -8.659 8.491 15.282 1.00 72.50 73 PRO A O 1
ATOM 566 N N . ILE A 1 74 ? -8.116 10.537 16.101 1.00 79.69 74 ILE A N 1
ATOM 567 C CA . ILE A 1 74 ? -9.439 11.163 15.954 1.00 79.69 74 ILE A CA 1
ATOM 568 C C . ILE A 1 74 ? -9.989 10.910 14.546 1.00 79.69 74 ILE A C 1
ATOM 570 O O . ILE A 1 74 ? -9.288 11.078 13.548 1.00 79.69 74 ILE A O 1
ATOM 574 N N . ARG A 1 75 ? -11.250 10.482 14.487 1.00 81.75 75 ARG A N 1
ATOM 575 C CA . ARG A 1 75 ? -12.026 10.293 13.258 1.00 81.75 75 ARG A CA 1
ATOM 576 C C . ARG A 1 75 ? -12.998 11.448 13.124 1.00 81.75 75 ARG A C 1
ATOM 578 O O . ARG A 1 75 ? -13.778 11.675 14.038 1.00 81.75 75 ARG A O 1
ATOM 585 N N . ALA A 1 76 ? -12.913 12.189 12.026 1.00 87.62 76 ALA A N 1
ATOM 586 C CA . ALA A 1 76 ? -13.578 13.474 11.884 1.00 87.62 76 ALA A CA 1
ATOM 587 C C . ALA A 1 76 ? -15.108 13.344 11.834 1.00 87.62 76 ALA A C 1
ATOM 589 O O . ALA A 1 76 ? -15.791 14.186 12.412 1.00 87.62 76 ALA A O 1
ATOM 590 N N . CYS A 1 77 ? -15.649 12.301 11.190 1.00 86.88 77 CYS A N 1
ATOM 591 C CA . CYS A 1 77 ? -17.095 12.054 11.172 1.00 86.88 77 CYS A CA 1
ATOM 592 C C . CYS A 1 77 ? -17.557 11.403 12.475 1.00 86.88 77 CYS A C 1
ATOM 594 O O . CYS A 1 77 ? -18.538 11.838 13.076 1.00 86.88 77 CYS A O 1
ATOM 596 N N . GLN A 1 78 ? -16.833 10.383 12.944 1.00 82.00 78 GLN A N 1
ATOM 597 C CA . GLN A 1 78 ? -17.166 9.687 14.191 1.00 82.00 78 GLN A CA 1
ATOM 598 C C . GLN A 1 78 ? -17.207 10.646 15.394 1.00 82.00 78 GLN A C 1
ATOM 600 O O . GLN A 1 78 ? -18.112 10.549 16.214 1.00 82.00 78 GLN A O 1
ATOM 605 N N . SER A 1 79 ? -16.269 11.595 15.487 1.00 82.81 79 SER A N 1
ATOM 606 C CA . SER A 1 79 ? -16.199 12.569 16.583 1.00 82.81 79 SER A CA 1
ATOM 607 C C . SER A 1 79 ? -17.107 13.791 16.391 1.00 82.81 79 SER A C 1
ATOM 609 O O . SER A 1 79 ? -16.990 14.752 17.148 1.00 82.81 79 SER A O 1
ATOM 611 N N . GLY A 1 80 ? -17.941 13.815 15.346 1.00 85.12 80 GLY A N 1
ATOM 612 C CA . GLY A 1 80 ? -18.867 14.914 15.061 1.00 85.12 80 GLY A CA 1
ATOM 613 C C . GLY A 1 80 ? -18.226 16.212 14.551 1.00 85.12 80 GLY A C 1
ATOM 614 O O . GLY A 1 80 ? -18.927 17.210 14.416 1.00 85.12 80 GLY A O 1
ATOM 615 N N . ILE A 1 81 ? -16.921 16.226 14.238 1.00 88.62 81 ILE A N 1
ATOM 616 C CA . ILE A 1 81 ? -16.237 17.414 13.688 1.00 88.62 81 ILE A CA 1
ATOM 617 C C . ILE A 1 81 ? -16.729 17.698 12.259 1.00 88.62 81 ILE A C 1
ATOM 619 O O . ILE A 1 81 ? -16.872 18.851 11.858 1.00 88.62 81 ILE A O 1
ATOM 623 N N . ILE A 1 82 ? -16.980 16.641 11.486 1.00 92.06 82 ILE A N 1
ATOM 624 C CA . ILE A 1 82 ? -17.596 16.688 10.160 1.00 92.06 82 ILE A CA 1
ATOM 625 C C . ILE A 1 82 ? -18.939 15.966 10.251 1.00 92.06 82 ILE A C 1
ATOM 627 O O . ILE A 1 82 ? -19.009 14.841 10.738 1.00 92.06 82 ILE A O 1
ATOM 631 N N . THR A 1 83 ? -20.013 16.594 9.773 1.00 93.56 83 THR A N 1
ATOM 632 C CA . THR A 1 83 ? -21.331 15.948 9.760 1.00 93.56 83 THR A CA 1
ATOM 633 C C . THR A 1 83 ? -21.365 14.797 8.742 1.00 93.56 83 THR A C 1
ATOM 635 O O . THR A 1 83 ? -20.677 14.867 7.718 1.00 93.56 83 THR A O 1
ATOM 638 N N . PRO A 1 84 ? -22.195 13.758 8.946 1.00 93.12 84 PRO A N 1
ATOM 639 C CA . PRO A 1 84 ? -22.295 12.633 8.011 1.00 93.12 84 PRO A CA 1
ATOM 640 C C . PRO A 1 84 ? -22.623 13.059 6.576 1.00 93.12 84 PRO A C 1
ATOM 642 O O . PRO A 1 84 ? -22.018 12.555 5.632 1.00 93.12 84 PRO A O 1
ATOM 645 N N . ASN A 1 85 ? -23.516 14.040 6.405 1.00 94.50 85 ASN A N 1
ATOM 646 C CA . ASN A 1 85 ? -23.871 14.578 5.088 1.00 94.50 85 ASN A CA 1
ATOM 647 C C . ASN A 1 85 ? -22.664 15.233 4.400 1.00 94.50 85 ASN A C 1
ATOM 649 O O . ASN A 1 85 ? -22.406 14.982 3.226 1.00 94.50 85 ASN A O 1
ATOM 653 N N . THR A 1 86 ? -21.878 16.019 5.139 1.00 96.06 86 THR A N 1
ATOM 654 C CA . THR A 1 86 ? -20.651 16.634 4.615 1.00 96.06 86 THR A CA 1
ATOM 655 C C . THR A 1 86 ? -19.578 15.586 4.308 1.00 96.06 86 THR A C 1
ATOM 657 O O . THR A 1 86 ? -18.870 15.704 3.309 1.00 96.06 86 THR A O 1
ATOM 660 N N . MET A 1 87 ? -19.475 14.523 5.112 1.00 96.12 87 MET A N 1
ATOM 661 C CA . MET A 1 87 ? -18.554 13.414 4.848 1.00 96.12 87 MET A CA 1
ATOM 662 C C . MET A 1 87 ? -18.894 12.697 3.532 1.00 96.12 87 MET A C 1
ATOM 664 O O . MET A 1 87 ? -17.995 12.420 2.741 1.00 96.12 87 MET A O 1
ATOM 668 N N . VAL A 1 88 ? -20.183 12.475 3.243 1.00 96.56 88 VAL A N 1
ATOM 669 C CA . VAL A 1 88 ? -20.643 11.899 1.964 1.00 96.56 88 VAL A CA 1
ATOM 670 C C . VAL A 1 88 ? -20.251 12.773 0.769 1.00 96.56 88 VAL A C 1
ATOM 672 O O . VAL A 1 88 ? -19.844 12.238 -0.264 1.00 96.56 88 VAL A O 1
ATOM 675 N N . VAL A 1 89 ? -20.292 14.102 0.902 1.00 97.50 89 VAL A N 1
ATOM 676 C CA . VAL A 1 89 ? -19.792 15.014 -0.143 1.00 97.50 89 VAL A CA 1
ATOM 677 C C . VAL A 1 89 ? -18.290 14.812 -0.366 1.00 97.50 89 VAL A C 1
ATOM 679 O O . VAL A 1 89 ? -17.859 14.671 -1.508 1.00 97.50 89 VAL A O 1
ATOM 682 N N . GLY A 1 90 ? -17.492 14.709 0.702 1.00 97.44 90 GLY A N 1
ATOM 683 C CA . GLY A 1 90 ? -16.054 14.429 0.601 1.00 97.44 90 GLY A CA 1
ATOM 684 C C . GLY A 1 90 ? -15.742 13.081 -0.064 1.00 97.44 90 GLY A C 1
ATOM 685 O O . GLY A 1 90 ? -14.871 13.004 -0.935 1.00 97.44 90 GLY A O 1
ATOM 686 N N . ILE A 1 91 ? -16.489 12.030 0.290 1.00 97.88 91 ILE A N 1
ATOM 687 C CA . ILE A 1 91 ? -16.411 10.710 -0.358 1.00 97.88 91 ILE A CA 1
ATOM 688 C C . ILE A 1 91 ? -16.733 10.835 -1.850 1.00 97.88 91 ILE A C 1
ATOM 690 O O . ILE A 1 91 ? -15.990 10.324 -2.684 1.00 97.88 91 ILE A O 1
ATOM 694 N N . SER A 1 92 ? -17.800 11.556 -2.197 1.00 98.00 92 SER A N 1
ATOM 695 C CA . SER A 1 92 ? -18.240 11.726 -3.586 1.00 98.00 92 SER A CA 1
ATOM 696 C C . SER A 1 92 ? -17.202 12.473 -4.424 1.00 98.00 92 SER A C 1
ATOM 698 O O . SER A 1 92 ? -16.868 12.028 -5.517 1.00 98.00 92 SER A O 1
ATOM 700 N N . ILE A 1 93 ? -16.637 13.566 -3.898 1.00 98.31 93 ILE A N 1
ATOM 701 C CA . ILE A 1 93 ? -15.599 14.352 -4.582 1.00 98.31 93 ILE A CA 1
ATOM 702 C C . ILE A 1 93 ? -14.332 13.517 -4.792 1.00 98.31 93 ILE A C 1
ATOM 704 O O . ILE A 1 93 ? -13.812 13.463 -5.903 1.00 98.31 93 ILE A O 1
ATOM 708 N N . SER A 1 94 ? -13.837 12.844 -3.750 1.00 98.12 94 SER A N 1
ATOM 709 C CA . SER A 1 94 ? -12.624 12.018 -3.861 1.00 98.12 94 SER A CA 1
ATOM 710 C C . SER A 1 94 ? -12.810 10.822 -4.800 1.00 98.12 94 SER A C 1
ATOM 712 O O . SER A 1 94 ? -11.923 10.548 -5.608 1.00 98.12 94 SER A O 1
ATOM 714 N N . THR A 1 95 ? -13.981 10.181 -4.782 1.00 98.19 95 THR A N 1
ATOM 715 C CA . THR A 1 95 ? -14.324 9.103 -5.726 1.00 98.19 95 THR A CA 1
ATOM 716 C C . THR A 1 95 ? -14.429 9.628 -7.158 1.00 98.19 95 THR A C 1
ATOM 718 O O . THR A 1 95 ? -13.939 9.001 -8.089 1.00 98.19 95 THR A O 1
ATOM 721 N N . LEU A 1 96 ? -15.038 10.798 -7.365 1.00 98.19 96 LEU A N 1
ATOM 722 C CA . LEU A 1 96 ? -15.131 11.396 -8.695 1.00 98.19 96 LEU A CA 1
ATOM 723 C C . LEU A 1 96 ? -13.743 11.731 -9.251 1.00 98.19 96 LEU A C 1
ATOM 725 O O . LEU A 1 96 ? -13.462 11.437 -10.407 1.00 98.19 96 LEU A O 1
ATOM 729 N N . LEU A 1 97 ? -12.853 12.302 -8.437 1.00 98.12 97 LEU A N 1
ATOM 730 C CA . LEU A 1 97 ? -11.495 12.642 -8.871 1.00 98.12 97 LEU A CA 1
ATOM 731 C C . LEU A 1 97 ? -10.655 11.396 -9.182 1.00 98.12 97 LEU A C 1
ATOM 733 O O . LEU A 1 97 ? -9.876 11.416 -10.140 1.00 98.12 97 LEU A O 1
ATOM 737 N N . SER A 1 98 ? -10.836 10.296 -8.443 1.00 97.62 98 SER A N 1
ATOM 738 C CA . SER A 1 98 ? -10.196 9.023 -8.787 1.00 97.62 98 SER A CA 1
ATOM 739 C C . SER A 1 98 ? -10.765 8.399 -10.061 1.00 97.62 98 SER A C 1
ATOM 741 O O . SER A 1 98 ? -9.990 7.882 -10.861 1.00 97.62 98 SER A O 1
ATOM 743 N N . ILE A 1 99 ? -12.077 8.502 -10.303 1.00 97.62 99 ILE A N 1
ATOM 744 C CA . ILE A 1 99 ? -12.704 8.064 -11.559 1.00 97.62 99 ILE A CA 1
ATOM 745 C C . ILE A 1 99 ? -12.174 8.883 -12.732 1.00 97.62 99 ILE A C 1
AT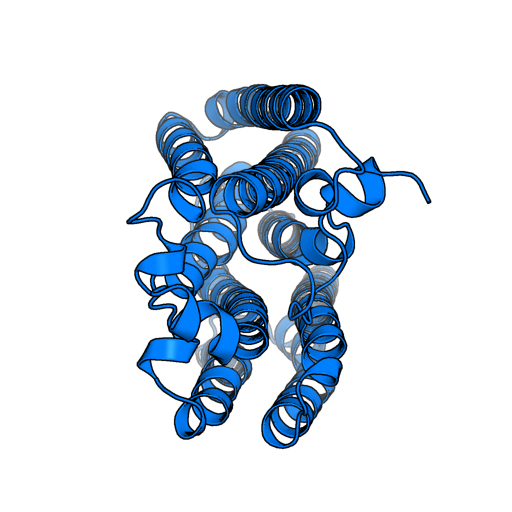OM 747 O O . ILE A 1 99 ? -11.739 8.305 -13.719 1.00 97.62 99 ILE A O 1
ATOM 751 N N . LEU A 1 100 ? -12.177 10.214 -12.634 1.00 97.06 100 LEU A N 1
ATOM 752 C CA . LEU A 1 100 ? -11.733 11.082 -13.724 1.00 97.06 100 LEU A CA 1
ATOM 753 C C . LEU A 1 100 ? -10.275 10.806 -14.092 1.00 97.06 100 LEU A C 1
ATOM 755 O O . LEU A 1 100 ? -9.983 10.576 -15.260 1.00 97.06 100 LEU A O 1
ATOM 759 N N . SER A 1 101 ? -9.378 10.756 -13.103 1.00 96.25 101 SER A N 1
ATOM 760 C CA . SER A 1 101 ? -7.974 10.393 -13.342 1.00 96.25 101 SER A CA 1
ATOM 761 C C . SER A 1 101 ? -7.820 8.952 -13.844 1.00 96.25 101 SER A C 1
ATOM 763 O O . SER A 1 101 ? -7.050 8.711 -14.769 1.00 96.25 101 SER A O 1
ATOM 765 N N . GLY A 1 102 ? -8.593 8.006 -13.308 1.00 95.75 102 GLY A N 1
ATOM 766 C CA . GLY A 1 102 ? -8.585 6.603 -13.719 1.00 95.75 102 GLY A CA 1
ATOM 767 C C . GLY A 1 102 ? -9.067 6.379 -15.152 1.00 95.75 102 GLY A C 1
ATOM 768 O O . GLY A 1 102 ? -8.488 5.560 -15.853 1.00 95.75 102 GLY A O 1
ATOM 769 N N . LEU A 1 103 ? -10.063 7.128 -15.634 1.00 95.94 103 LEU A N 1
ATOM 770 C CA . LEU A 1 103 ? -10.559 7.017 -17.010 1.00 95.94 103 LEU A CA 1
ATOM 771 C C . LEU A 1 103 ? -9.473 7.356 -18.038 1.00 95.94 103 LEU A C 1
ATOM 773 O O . LEU A 1 103 ? -9.362 6.658 -19.043 1.00 95.94 103 LEU A O 1
ATOM 777 N N . PHE A 1 104 ? -8.620 8.350 -17.767 1.00 93.69 104 PHE A N 1
ATOM 778 C CA . PHE A 1 104 ? -7.444 8.614 -18.608 1.00 93.69 104 PHE A CA 1
ATOM 779 C C . PHE A 1 104 ? -6.484 7.419 -18.643 1.00 93.69 104 PHE A C 1
ATOM 781 O O . PHE A 1 104 ? -6.002 7.049 -19.712 1.00 93.69 104 PHE A O 1
ATOM 788 N N . LEU A 1 105 ? -6.262 6.764 -17.501 1.00 96.00 105 LEU A N 1
ATOM 789 C CA . LEU A 1 105 ? -5.433 5.558 -17.431 1.00 96.00 105 LEU A CA 1
ATOM 790 C C . LEU A 1 105 ? -6.072 4.371 -18.161 1.00 96.00 105 LEU A C 1
ATOM 792 O O . LEU A 1 105 ? -5.348 3.559 -18.721 1.00 96.00 105 LEU A O 1
ATOM 796 N N . VAL A 1 106 ? -7.406 4.272 -18.213 1.00 96.38 106 VAL A N 1
ATOM 797 C CA . VAL A 1 106 ? -8.112 3.245 -19.003 1.00 96.38 106 VAL A CA 1
ATOM 798 C C . VAL A 1 106 ? -7.863 3.424 -20.497 1.00 96.38 106 VAL A C 1
ATOM 800 O O . VAL A 1 106 ? -7.627 2.438 -21.191 1.00 96.38 106 VAL A O 1
ATOM 803 N N . PHE A 1 107 ? -7.880 4.661 -21.002 1.00 93.12 107 PHE A N 1
ATOM 804 C CA . PHE A 1 107 ? -7.570 4.914 -22.412 1.00 93.12 107 PHE A CA 1
ATOM 805 C C . PHE A 1 107 ? -6.144 4.492 -22.777 1.00 93.12 107 PHE A C 1
ATOM 807 O O . PHE A 1 107 ? -5.925 4.016 -23.887 1.00 93.12 107 PHE A O 1
ATOM 814 N N . HIS A 1 108 ? -5.201 4.624 -21.842 1.00 92.94 108 HIS A N 1
ATOM 815 C CA . HIS A 1 108 ? -3.799 4.273 -22.056 1.00 92.94 108 HIS A CA 1
ATOM 816 C C . HIS A 1 108 ? -3.506 2.776 -21.828 1.00 92.94 108 HIS A C 1
ATOM 818 O O . HIS A 1 108 ? -2.858 2.127 -22.643 1.00 92.94 108 HIS A O 1
ATOM 824 N N . GLY A 1 109 ? -4.007 2.198 -20.734 1.00 92.12 109 GLY A N 1
ATOM 825 C CA . GLY A 1 109 ? -3.760 0.808 -20.329 1.00 92.12 109 GLY A CA 1
ATOM 826 C C . GLY A 1 109 ? -4.752 -0.218 -20.890 1.00 92.12 109 GLY A C 1
ATOM 827 O O . GLY A 1 109 ? -4.570 -1.421 -20.702 1.00 92.12 109 GLY A O 1
ATOM 828 N N . GLY A 1 110 ? -5.813 0.230 -21.563 1.00 93.81 110 GLY A N 1
ATOM 829 C CA . GLY A 1 110 ? -6.827 -0.620 -22.181 1.00 93.81 110 GLY A CA 1
ATOM 830 C C . GLY A 1 110 ? -7.895 -1.151 -21.217 1.00 93.81 110 GLY A C 1
ATOM 831 O O . GLY A 1 110 ? -7.974 -0.795 -20.040 1.00 93.81 110 GLY A O 1
ATOM 832 N N . ILE A 1 111 ? -8.749 -2.048 -21.727 1.00 94.69 111 ILE A N 1
ATOM 833 C CA . ILE A 1 111 ? -9.958 -2.520 -21.024 1.00 94.69 111 ILE A CA 1
ATOM 834 C C . ILE A 1 111 ? -9.666 -3.209 -19.681 1.00 94.69 111 ILE A C 1
ATOM 836 O O . ILE A 1 111 ? -10.482 -3.145 -18.764 1.00 94.69 111 ILE A O 1
ATOM 840 N N . GLY A 1 112 ? -8.484 -3.813 -19.520 1.00 94.06 112 GLY A N 1
ATOM 841 C CA . GLY A 1 112 ? -8.051 -4.388 -18.244 1.00 94.06 112 GLY A CA 1
ATOM 842 C C . GLY A 1 112 ? -8.067 -3.362 -17.107 1.00 94.06 112 GLY A C 1
ATOM 843 O O . GLY A 1 112 ? -8.531 -3.664 -16.008 1.00 94.06 112 GLY A O 1
ATOM 844 N N . PHE A 1 113 ? -7.668 -2.118 -17.387 1.00 94.44 113 PHE A N 1
ATOM 845 C CA . PHE A 1 113 ? -7.679 -1.033 -16.405 1.00 94.44 113 PHE A CA 1
ATOM 846 C C . PHE A 1 113 ? -9.088 -0.584 -16.035 1.00 94.44 113 PHE A C 1
ATOM 848 O O . PHE A 1 113 ? -9.290 -0.124 -14.913 1.00 94.44 113 PHE A O 1
ATOM 855 N N . LEU A 1 114 ? -10.078 -0.771 -16.915 1.00 96.12 114 LEU A N 1
ATOM 856 C CA . LEU A 1 114 ? -11.474 -0.524 -16.556 1.00 96.12 114 LEU A CA 1
ATOM 857 C C . LEU A 1 114 ? -11.912 -1.504 -15.465 1.00 96.12 114 LEU A C 1
ATOM 859 O O . LEU A 1 114 ? -12.462 -1.086 -14.447 1.00 96.12 114 LEU A O 1
ATOM 863 N N . TYR A 1 115 ? -11.615 -2.795 -15.639 1.00 96.50 115 TYR A N 1
ATOM 864 C CA . TYR A 1 115 ? -11.932 -3.811 -14.635 1.00 96.50 115 TYR A CA 1
ATOM 865 C C . TYR A 1 115 ? -11.176 -3.581 -13.324 1.00 96.50 115 TYR A C 1
ATOM 867 O O . TYR A 1 115 ? -11.783 -3.661 -12.257 1.00 96.50 115 TYR A O 1
ATOM 875 N N . LEU A 1 116 ? -9.885 -3.234 -13.386 1.00 95.62 116 LEU A N 1
ATOM 876 C CA . LEU A 1 116 ? -9.097 -2.903 -12.194 1.00 95.62 116 LEU A CA 1
ATOM 877 C C . LEU A 1 116 ? -9.626 -1.653 -11.481 1.00 95.62 116 LEU A C 1
ATOM 879 O O . LEU A 1 116 ? -9.706 -1.640 -10.253 1.00 95.62 116 LEU A O 1
ATOM 883 N N . GLY A 1 117 ? -10.022 -0.621 -12.228 1.00 95.81 117 GLY A N 1
ATOM 884 C CA . GLY A 1 117 ? -10.600 0.607 -11.686 1.00 95.81 117 GLY A CA 1
ATOM 885 C C . GLY A 1 117 ? -11.934 0.354 -10.986 1.00 95.81 117 GLY A C 1
ATOM 886 O O . GLY A 1 117 ? -12.108 0.736 -9.828 1.00 95.81 117 GLY A O 1
ATOM 887 N N . VAL A 1 118 ? -12.845 -0.375 -11.640 1.00 96.81 118 VAL A N 1
ATOM 888 C CA . VAL A 1 118 ? -14.129 -0.784 -11.049 1.00 96.81 118 VAL A CA 1
ATOM 889 C C . VAL A 1 118 ? -13.904 -1.641 -9.803 1.00 96.81 118 VAL A C 1
ATOM 891 O O . VAL A 1 118 ? -14.513 -1.375 -8.768 1.00 96.81 118 VAL A O 1
ATOM 894 N N . ALA A 1 119 ? -12.999 -2.622 -9.862 1.00 96.69 119 ALA A N 1
ATOM 895 C CA . ALA A 1 119 ? -12.667 -3.466 -8.718 1.00 96.69 119 ALA A CA 1
ATOM 896 C C . ALA A 1 119 ? -12.065 -2.661 -7.554 1.00 96.69 119 ALA A C 1
ATOM 898 O O . ALA A 1 119 ? -12.409 -2.911 -6.401 1.00 96.69 119 ALA A O 1
ATOM 899 N N . SER A 1 120 ? -11.217 -1.669 -7.840 1.00 96.06 120 SER A N 1
ATOM 900 C CA . SER A 1 120 ? -10.592 -0.809 -6.825 1.00 96.06 120 SER A CA 1
ATOM 901 C C . SER A 1 120 ? -11.612 0.082 -6.124 1.00 96.06 120 SER A C 1
ATOM 903 O O . SER A 1 120 ? -11.605 0.171 -4.897 1.00 96.06 120 SER A O 1
ATOM 905 N N . ILE A 1 121 ? -12.537 0.687 -6.874 1.00 96.00 121 ILE A N 1
ATOM 906 C CA . ILE A 1 121 ? -13.639 1.467 -6.297 1.00 96.00 121 ILE A CA 1
ATOM 907 C C . ILE A 1 121 ? -14.558 0.546 -5.492 1.00 96.00 121 ILE A C 1
ATOM 909 O O . ILE A 1 121 ? -14.836 0.827 -4.331 1.00 96.00 121 ILE A O 1
ATOM 913 N N . ALA A 1 122 ? -14.978 -0.592 -6.050 1.00 95.81 122 ALA A N 1
ATOM 914 C CA . ALA A 1 122 ? -15.814 -1.552 -5.333 1.00 95.81 122 ALA A CA 1
ATOM 915 C C . ALA A 1 122 ? -15.157 -2.001 -4.017 1.00 95.81 122 ALA A C 1
ATOM 917 O O . ALA A 1 122 ? -15.812 -2.006 -2.974 1.00 95.81 122 ALA A O 1
ATOM 918 N N . CYS A 1 123 ? -13.854 -2.295 -4.039 1.00 93.94 123 CYS A N 1
ATOM 919 C CA . CYS A 1 123 ? -13.087 -2.630 -2.846 1.00 93.94 123 CYS A CA 1
ATOM 920 C C . CYS A 1 123 ? -13.037 -1.465 -1.853 1.00 93.94 123 CYS A C 1
ATOM 922 O O . CYS A 1 123 ? -13.227 -1.697 -0.664 1.00 93.94 123 CYS A O 1
ATOM 924 N N . ALA A 1 124 ? -12.844 -0.221 -2.301 1.00 93.12 124 ALA A N 1
ATOM 925 C CA . ALA A 1 124 ? -12.786 0.938 -1.409 1.00 93.12 124 ALA A CA 1
ATOM 926 C C . ALA A 1 124 ? -14.056 1.100 -0.557 1.00 93.12 124 ALA A C 1
ATOM 928 O O . ALA A 1 124 ? -13.977 1.441 0.624 1.00 93.12 124 ALA A O 1
ATOM 929 N N . PHE A 1 125 ? -15.219 0.787 -1.133 1.00 94.25 125 PHE A N 1
ATOM 930 C CA . PHE A 1 125 ? -16.500 0.813 -0.430 1.00 94.25 125 PHE A CA 1
ATOM 931 C C . PHE A 1 125 ? -16.745 -0.474 0.377 1.00 94.25 125 PHE A C 1
ATOM 933 O O . PHE A 1 125 ? -17.032 -0.405 1.574 1.00 94.25 125 PHE A O 1
ATOM 940 N N . ALA A 1 126 ? -16.574 -1.650 -0.237 1.00 92.12 126 ALA A N 1
ATOM 941 C CA . ALA A 1 126 ? -16.782 -2.955 0.404 1.00 92.12 126 ALA A CA 1
ATOM 942 C C . ALA A 1 126 ? -15.802 -3.238 1.558 1.00 92.12 126 ALA A C 1
ATOM 944 O O . ALA A 1 126 ? -16.061 -4.096 2.405 1.00 92.12 126 ALA A O 1
ATOM 945 N N . TYR A 1 127 ? -14.681 -2.513 1.618 1.00 88.25 127 TYR A N 1
ATOM 946 C CA . TYR A 1 127 ? -13.695 -2.642 2.682 1.00 88.25 127 TYR A CA 1
ATOM 947 C C . TYR A 1 127 ? -14.269 -2.302 4.061 1.00 88.25 127 TYR A C 1
ATOM 949 O O . TYR A 1 127 ? -13.986 -3.004 5.032 1.00 88.25 127 TYR A O 1
ATOM 957 N N . SER A 1 128 ? -15.092 -1.251 4.150 1.00 86.12 128 SER A N 1
ATOM 958 C CA . SER A 1 128 ? -15.645 -0.766 5.422 1.00 86.12 128 SER A CA 1
ATOM 959 C C . SER A 1 128 ? -17.167 -0.782 5.492 1.00 86.12 128 SER A C 1
ATOM 961 O O . SER A 1 128 ? -17.697 -0.799 6.601 1.00 86.12 128 SER A O 1
ATOM 963 N N . LEU A 1 129 ? -17.886 -0.763 4.366 1.00 85.25 129 LEU A N 1
ATOM 964 C CA . LEU A 1 129 ? -19.348 -0.723 4.375 1.00 85.25 129 LEU A CA 1
ATOM 965 C C . LEU A 1 129 ? -19.970 -2.115 4.504 1.00 85.25 129 LEU A C 1
ATOM 967 O O . LEU A 1 129 ? -19.532 -3.081 3.883 1.00 85.25 129 LEU A O 1
ATOM 971 N N . GLY A 1 130 ? -21.062 -2.173 5.267 1.00 79.25 130 GLY A N 1
ATO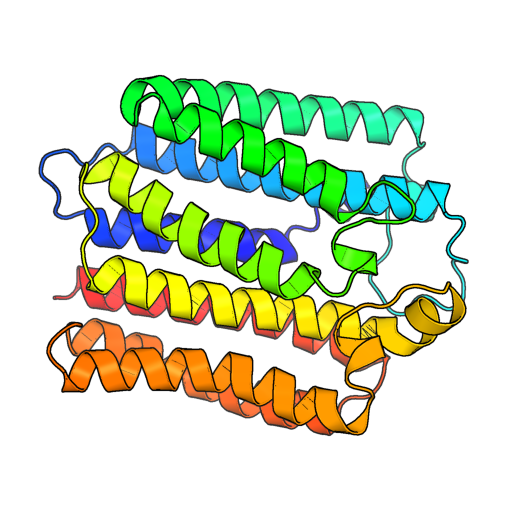M 972 C CA . GLY A 1 130 ? -21.866 -3.376 5.462 1.00 79.25 130 GLY A CA 1
ATOM 973 C C . GLY A 1 130 ? -21.384 -4.261 6.612 1.00 79.25 130 GLY A C 1
ATOM 974 O O . GLY A 1 130 ? -20.243 -4.192 7.063 1.00 79.25 130 GLY A O 1
ATOM 975 N N . SER A 1 131 ? -22.278 -5.128 7.089 1.00 70.88 131 SER A N 1
ATOM 976 C CA . SER A 1 131 ? -21.990 -6.068 8.181 1.00 70.88 131 SER A CA 1
ATOM 977 C C . SER A 1 131 ? -20.934 -7.114 7.801 1.00 70.88 131 SER A C 1
ATOM 979 O O . SER A 1 131 ? -20.167 -7.554 8.654 1.00 70.88 131 SER A O 1
ATOM 981 N N . LYS A 1 132 ? -20.844 -7.460 6.510 1.00 80.25 132 LYS A N 1
ATOM 982 C CA . LYS A 1 132 ? -19.865 -8.393 5.929 1.00 80.25 132 LYS A CA 1
ATOM 983 C C . LYS A 1 132 ? -18.760 -7.674 5.138 1.00 80.25 132 LYS A C 1
ATOM 985 O O . LYS A 1 132 ? -18.395 -8.120 4.054 1.00 80.25 132 LYS A O 1
ATOM 990 N N . SER A 1 133 ? -18.264 -6.548 5.648 1.00 86.31 133 SER A N 1
ATOM 991 C CA . SER A 1 133 ? -17.144 -5.835 5.025 1.00 86.31 133 SER A CA 1
ATOM 992 C C . SER A 1 133 ? -15.867 -6.689 5.004 1.00 86.31 133 SER A C 1
ATOM 994 O O . SER A 1 133 ? -15.695 -7.590 5.832 1.00 86.31 133 SER A O 1
ATOM 996 N N . LEU A 1 134 ? -14.941 -6.409 4.079 1.00 83.88 134 LEU A N 1
ATOM 997 C CA . LEU A 1 134 ? -13.679 -7.165 3.982 1.00 83.88 134 LEU A CA 1
ATOM 998 C C . LEU A 1 134 ? -12.871 -7.105 5.286 1.00 83.88 134 LEU A C 1
ATOM 1000 O O . LEU A 1 134 ? -12.296 -8.114 5.702 1.00 83.88 134 LEU A O 1
ATOM 1004 N N . ALA A 1 135 ? -12.882 -5.952 5.964 1.00 80.62 135 ALA A N 1
ATOM 1005 C CA . ALA A 1 135 ? -12.261 -5.795 7.275 1.00 80.62 135 ALA A CA 1
ATOM 1006 C C . ALA A 1 135 ? -12.869 -6.762 8.310 1.00 80.62 135 ALA A C 1
ATOM 1008 O O . ALA A 1 135 ? -12.139 -7.450 9.025 1.00 80.62 135 ALA A O 1
ATOM 1009 N N . ASN A 1 136 ? -14.199 -6.898 8.334 1.00 82.56 136 ASN A N 1
ATOM 1010 C CA . ASN A 1 136 ? -14.900 -7.777 9.274 1.00 82.56 136 ASN A CA 1
ATOM 1011 C C . ASN A 1 136 ? -14.679 -9.272 8.986 1.00 82.56 136 ASN A C 1
ATOM 1013 O O . ASN A 1 136 ? -14.850 -10.094 9.886 1.00 82.56 136 ASN A O 1
ATOM 1017 N N . LEU A 1 137 ? -14.306 -9.634 7.753 1.00 86.56 137 LEU A N 1
ATOM 1018 C CA . LEU A 1 137 ? -14.115 -11.017 7.303 1.00 86.56 137 LEU A CA 1
ATOM 1019 C C . LEU A 1 137 ? -12.660 -11.517 7.396 1.00 86.56 137 LEU A C 1
ATOM 1021 O O . LEU A 1 137 ? -12.374 -12.595 6.877 1.00 86.56 137 LEU A O 1
ATOM 1025 N N . ALA A 1 138 ? -11.760 -10.784 8.062 1.00 90.19 138 ALA A N 1
ATOM 1026 C CA . ALA A 1 138 ? -10.309 -11.040 8.076 1.00 90.19 138 ALA A CA 1
ATOM 1027 C C . ALA A 1 138 ? -9.669 -11.059 6.678 1.00 90.19 138 ALA A C 1
ATOM 1029 O O . ALA A 1 138 ? -8.670 -11.739 6.454 1.00 90.19 138 ALA A O 1
ATOM 1030 N N . LEU A 1 139 ? -10.246 -10.317 5.732 1.00 91.88 139 LEU A N 1
ATOM 1031 C CA . LEU A 1 139 ? -9.718 -10.177 4.375 1.00 91.88 139 LEU A CA 1
ATOM 1032 C C . LEU A 1 139 ? -8.981 -8.849 4.183 1.00 91.88 139 LEU A C 1
ATOM 1034 O O . LEU A 1 139 ? -8.582 -8.534 3.067 1.00 91.88 139 LEU A O 1
ATOM 1038 N N . GLY A 1 140 ? -8.805 -8.058 5.246 1.00 92.69 140 GLY A N 1
ATOM 1039 C CA . GLY A 1 140 ? -8.238 -6.719 5.141 1.00 92.69 140 GLY A CA 1
ATOM 1040 C C . GLY A 1 140 ? -6.782 -6.724 4.679 1.00 92.69 140 GLY A C 1
ATOM 1041 O O . GLY A 1 140 ? -6.433 -6.022 3.736 1.00 92.69 140 GLY A O 1
ATOM 1042 N N . GLU A 1 141 ? -5.947 -7.564 5.285 1.00 96.00 141 GLU A N 1
ATOM 1043 C CA . GLU A 1 141 ? -4.541 -7.737 4.921 1.00 96.00 141 GLU A CA 1
ATOM 1044 C C . GLU A 1 141 ? -4.393 -8.284 3.495 1.00 96.00 141 GLU A C 1
ATOM 1046 O O . GLU A 1 141 ? -3.549 -7.802 2.742 1.00 96.00 141 GLU A O 1
ATOM 1051 N N . LEU A 1 142 ? -5.253 -9.229 3.092 1.00 96.75 142 LEU A N 1
ATOM 1052 C CA . LEU A 1 142 ? -5.269 -9.776 1.732 1.00 96.75 142 LEU A CA 1
ATOM 1053 C C . LEU A 1 142 ? -5.691 -8.722 0.700 1.00 96.75 142 LEU A C 1
ATOM 1055 O O . LEU A 1 142 ? -5.062 -8.598 -0.347 1.00 96.75 142 LEU A O 1
ATOM 1059 N N . ALA A 1 143 ? -6.731 -7.940 0.995 1.00 95.50 143 ALA A N 1
ATOM 1060 C CA . ALA A 1 143 ? -7.162 -6.849 0.131 1.00 95.50 143 ALA A CA 1
ATOM 1061 C C . ALA A 1 143 ? -6.034 -5.825 -0.039 1.00 95.50 143 ALA A C 1
ATOM 1063 O O . ALA A 1 143 ? -5.724 -5.424 -1.157 1.00 95.50 143 ALA A O 1
ATOM 1064 N N . VAL A 1 144 ? -5.360 -5.456 1.050 1.00 95.38 144 VAL A N 1
ATOM 1065 C CA . VAL A 1 144 ? -4.231 -4.526 0.987 1.00 95.38 144 VAL A CA 1
ATOM 1066 C C . VAL A 1 144 ? -3.065 -5.106 0.181 1.00 95.38 144 VAL A C 1
ATOM 1068 O O . VAL A 1 144 ? -2.514 -4.412 -0.670 1.00 95.38 144 VAL A O 1
ATOM 1071 N N . PHE A 1 145 ? -2.734 -6.383 0.379 1.00 98.19 145 PHE A N 1
ATOM 1072 C CA . PHE A 1 145 ? -1.715 -7.081 -0.405 1.00 98.19 145 PHE A CA 1
ATOM 1073 C C . PHE A 1 145 ? -2.017 -7.042 -1.913 1.00 98.19 145 PHE A C 1
ATOM 1075 O O . PHE A 1 145 ? -1.140 -6.719 -2.713 1.00 98.19 145 PHE A O 1
ATOM 1082 N N . ILE A 1 146 ? -3.264 -7.313 -2.305 1.00 98.06 146 ILE A N 1
ATOM 1083 C CA . ILE A 1 146 ? -3.682 -7.315 -3.711 1.00 98.06 146 ILE A CA 1
ATOM 1084 C C . ILE A 1 146 ? -3.690 -5.895 -4.284 1.00 98.06 146 ILE A C 1
ATOM 1086 O O . ILE A 1 146 ? -3.074 -5.657 -5.317 1.00 98.06 146 ILE A O 1
ATOM 1090 N N . PHE A 1 147 ? -4.375 -4.947 -3.641 1.00 97.12 147 PHE A N 1
ATOM 1091 C CA . PHE A 1 147 ? -4.608 -3.628 -4.232 1.00 97.12 147 PHE A CA 1
ATOM 1092 C C . PHE A 1 147 ? -3.388 -2.709 -4.147 1.00 97.12 147 PHE A C 1
ATOM 1094 O O . PHE A 1 147 ? -3.088 -2.014 -5.113 1.00 97.12 147 PHE A O 1
ATOM 1101 N N . PHE A 1 148 ? -2.653 -2.726 -3.032 1.00 95.44 148 PHE A N 1
ATOM 1102 C CA . PHE A 1 148 ? -1.467 -1.882 -2.856 1.00 95.44 148 PHE A CA 1
ATOM 1103 C C . PHE A 1 148 ? -0.181 -2.580 -3.290 1.00 95.44 148 PHE A C 1
ATOM 1105 O O . PHE A 1 148 ? 0.769 -1.906 -3.659 1.00 95.44 148 PHE A O 1
ATOM 1112 N N . GLY A 1 149 ? -0.117 -3.910 -3.230 1.00 97.38 149 GLY A N 1
ATOM 1113 C CA . GLY A 1 149 ? 1.002 -4.666 -3.784 1.00 97.38 149 GLY A CA 1
ATOM 1114 C C . GLY A 1 149 ? 0.803 -4.883 -5.275 1.00 97.38 149 GLY A C 1
ATOM 1115 O O . GLY A 1 149 ? 1.289 -4.113 -6.095 1.00 97.38 149 GLY A O 1
ATOM 1116 N N . LEU A 1 150 ? 0.052 -5.924 -5.626 1.00 98.12 150 LEU A N 1
ATOM 1117 C CA . LEU A 1 150 ? -0.057 -6.403 -7.006 1.00 98.12 150 LEU A CA 1
ATOM 1118 C C . LEU A 1 150 ? -0.627 -5.351 -7.965 1.00 98.12 150 LEU A C 1
ATOM 1120 O O . LEU A 1 150 ? 0.005 -5.036 -8.964 1.00 98.12 150 LEU A O 1
ATOM 1124 N N . ILE A 1 151 ? -1.795 -4.779 -7.673 1.00 97.88 151 ILE A N 1
ATOM 1125 C CA . ILE A 1 151 ? -2.475 -3.869 -8.604 1.00 97.88 151 ILE A CA 1
ATOM 1126 C C . ILE A 1 151 ? -1.739 -2.533 -8.697 1.00 97.88 151 ILE A C 1
ATOM 1128 O O . ILE A 1 151 ? -1.461 -2.085 -9.803 1.00 97.88 151 ILE A O 1
ATOM 1132 N N . ALA A 1 152 ? -1.402 -1.893 -7.575 1.00 98.00 152 ALA A N 1
ATOM 1133 C CA . ALA A 1 152 ? -0.766 -0.579 -7.620 1.00 98.00 152 ALA A CA 1
ATOM 1134 C C . ALA A 1 152 ? 0.665 -0.618 -8.181 1.00 98.00 152 ALA A C 1
ATOM 1136 O O . ALA A 1 152 ? 1.005 0.266 -8.962 1.00 98.00 152 ALA A O 1
ATOM 1137 N N . VAL A 1 153 ? 1.486 -1.622 -7.829 1.00 98.56 153 VAL A N 1
ATOM 1138 C CA . VAL A 1 153 ? 2.867 -1.740 -8.339 1.00 98.56 153 VAL A CA 1
ATOM 1139 C C . VAL A 1 153 ? 2.880 -2.223 -9.790 1.00 98.56 153 VAL A C 1
ATOM 1141 O O . VAL A 1 153 ? 3.460 -1.563 -10.650 1.00 98.56 153 VAL A O 1
ATOM 1144 N N . CYS A 1 154 ? 2.227 -3.350 -10.095 1.00 98.38 154 CYS A N 1
ATOM 1145 C CA . CYS A 1 154 ? 2.235 -3.885 -11.458 1.00 98.38 154 CYS A CA 1
ATOM 1146 C C . CYS A 1 154 ? 1.425 -3.004 -12.413 1.00 98.38 154 CYS A C 1
ATOM 1148 O O . CYS A 1 154 ? 1.798 -2.864 -13.571 1.00 98.38 154 CYS A O 1
ATOM 1150 N N . GLY A 1 155 ? 0.331 -2.399 -11.947 1.00 97.75 155 GLY A N 1
ATOM 1151 C CA . GLY A 1 155 ? -0.500 -1.520 -12.763 1.00 97.75 155 GLY A CA 1
ATOM 1152 C C . GLY A 1 155 ? 0.227 -0.242 -13.167 1.00 97.75 155 GLY A C 1
ATOM 1153 O O . GLY A 1 155 ? 0.188 0.122 -14.338 1.00 97.75 155 GLY A O 1
ATOM 1154 N N . SER A 1 156 ? 0.932 0.418 -12.240 1.00 98.00 156 SER A N 1
ATOM 1155 C CA . SER A 1 156 ? 1.709 1.616 -12.585 1.00 98.00 156 SER A CA 1
ATOM 1156 C C . SER A 1 156 ? 2.903 1.299 -13.488 1.00 98.00 156 SER A C 1
ATOM 1158 O O . SER A 1 156 ? 3.195 2.082 -14.384 1.00 98.00 156 SER A O 1
ATOM 1160 N N . TYR A 1 157 ? 3.541 0.137 -13.318 1.00 98.12 157 TYR A N 1
ATOM 1161 C CA . TYR A 1 157 ? 4.575 -0.344 -14.236 1.00 98.12 157 TYR A CA 1
ATOM 1162 C C . TYR A 1 157 ? 4.012 -0.641 -15.633 1.00 98.12 157 TYR A C 1
ATOM 1164 O O . TYR A 1 157 ? 4.534 -0.150 -16.630 1.00 98.12 157 TYR A O 1
ATOM 1172 N N . TYR A 1 158 ? 2.921 -1.408 -15.716 1.00 97.62 158 TYR A N 1
ATOM 1173 C CA . TYR A 1 158 ? 2.314 -1.806 -16.987 1.00 97.62 158 TYR A CA 1
ATOM 1174 C C . TYR A 1 158 ? 1.809 -0.606 -17.786 1.00 97.62 158 TYR A C 1
ATOM 1176 O O . TYR A 1 158 ? 1.927 -0.597 -19.007 1.00 97.62 158 TYR A O 1
ATOM 1184 N N . LEU A 1 159 ? 1.280 0.420 -17.113 1.00 97.25 159 LEU A N 1
ATOM 1185 C CA . LEU A 1 159 ? 0.889 1.674 -17.759 1.00 97.25 159 LEU A CA 1
ATOM 1186 C C . LEU A 1 159 ? 2.043 2.369 -18.486 1.00 97.25 159 LEU A C 1
ATOM 1188 O O . LEU A 1 159 ? 1.770 3.236 -19.291 1.00 97.25 159 LEU A O 1
ATOM 1192 N N . GLN A 1 160 ? 3.298 2.029 -18.197 1.00 97.12 160 GLN A N 1
ATOM 1193 C CA . GLN A 1 160 ? 4.477 2.653 -18.801 1.00 97.12 160 GLN A CA 1
ATOM 1194 C C . GLN A 1 160 ? 5.236 1.705 -19.738 1.00 97.12 160 GLN A C 1
ATOM 1196 O O . GLN A 1 160 ? 5.927 2.135 -20.659 1.00 97.12 160 GLN A O 1
ATOM 1201 N N . SER A 1 161 ? 5.186 0.399 -19.475 1.00 95.25 161 SER A N 1
ATOM 1202 C CA . SER A 1 161 ? 5.958 -0.612 -20.209 1.00 95.25 161 SER A CA 1
ATOM 1203 C C . SER A 1 161 ? 5.107 -1.474 -21.142 1.00 95.25 161 SER A C 1
ATOM 1205 O O . SER A 1 161 ? 5.659 -2.164 -21.997 1.00 95.25 161 SER A O 1
ATOM 1207 N N . HIS A 1 162 ? 3.781 -1.483 -20.958 1.00 93.62 162 HIS A N 1
ATOM 1208 C CA . HIS A 1 162 ? 2.825 -2.406 -21.583 1.00 93.62 162 HIS A CA 1
ATOM 1209 C C . HIS A 1 162 ? 3.184 -3.894 -21.438 1.00 93.62 162 HIS A C 1
ATOM 1211 O O . HIS A 1 162 ? 2.685 -4.748 -22.175 1.00 93.62 162 HIS A O 1
ATOM 1217 N N . ALA A 1 163 ? 4.022 -4.223 -20.457 1.00 93.25 163 ALA A N 1
ATOM 1218 C CA . ALA A 1 163 ? 4.465 -5.571 -20.158 1.00 93.25 163 ALA A CA 1
ATOM 1219 C C . ALA A 1 163 ? 4.478 -5.797 -18.645 1.00 93.25 163 ALA A C 1
ATOM 1221 O O . ALA A 1 163 ? 4.452 -4.861 -17.849 1.00 93.25 163 ALA A O 1
ATOM 1222 N N . LEU A 1 164 ? 4.513 -7.061 -18.239 1.00 95.50 164 LEU A N 1
ATOM 1223 C CA . LEU A 1 164 ? 4.828 -7.454 -16.872 1.00 95.50 164 LEU A CA 1
ATOM 1224 C C . LEU A 1 164 ? 5.992 -8.428 -16.929 1.00 95.50 164 LEU A C 1
ATOM 1226 O O . LEU A 1 164 ? 5.997 -9.353 -17.740 1.00 95.50 164 LEU A O 1
ATOM 1230 N N . ASN A 1 165 ? 6.965 -8.208 -16.060 1.00 94.69 165 ASN A N 1
ATOM 1231 C CA . ASN A 1 165 ? 8.133 -9.054 -15.908 1.00 94.69 165 ASN A CA 1
ATOM 1232 C C . ASN A 1 165 ? 8.182 -9.641 -14.487 1.00 94.69 165 ASN A C 1
ATOM 1234 O O . ASN A 1 165 ? 7.356 -9.344 -13.621 1.00 94.69 165 ASN A O 1
ATOM 1238 N N . THR A 1 166 ? 9.106 -10.564 -14.255 1.00 96.38 166 THR A N 1
ATOM 1239 C CA . THR A 1 166 ? 9.162 -11.294 -12.984 1.00 96.38 166 THR A CA 1
ATOM 1240 C C . THR A 1 166 ? 9.609 -10.388 -11.831 1.00 96.38 166 THR A C 1
ATOM 1242 O O . THR A 1 166 ? 9.078 -10.487 -10.727 1.00 96.38 166 THR A O 1
ATOM 1245 N N . ASP A 1 167 ? 10.541 -9.474 -12.082 1.00 95.88 167 ASP A N 1
ATOM 1246 C CA . ASP A 1 167 ? 11.078 -8.501 -11.128 1.00 95.88 167 ASP A CA 1
ATOM 1247 C C . ASP A 1 167 ? 10.005 -7.556 -10.580 1.00 95.88 167 ASP A C 1
ATOM 1249 O O . ASP A 1 167 ? 9.928 -7.398 -9.357 1.00 95.88 167 ASP A O 1
ATOM 1253 N N . ILE A 1 168 ? 9.119 -6.994 -11.418 1.00 97.81 168 ILE A N 1
ATOM 1254 C CA . ILE A 1 168 ? 8.039 -6.137 -10.903 1.00 97.81 168 ILE A CA 1
ATOM 1255 C C . ILE A 1 168 ? 7.056 -6.922 -10.036 1.00 97.81 168 ILE A C 1
ATOM 1257 O O . ILE A 1 168 ? 6.625 -6.423 -8.998 1.00 97.81 168 ILE A O 1
ATOM 1261 N N . ILE A 1 169 ? 6.741 -8.169 -10.405 1.00 98.50 169 ILE A N 1
ATOM 1262 C CA . ILE A 1 169 ? 5.834 -9.023 -9.626 1.00 98.50 169 ILE A CA 1
ATOM 1263 C C . ILE A 1 169 ? 6.454 -9.343 -8.263 1.00 98.50 169 ILE A C 1
ATOM 1265 O O . ILE A 1 169 ? 5.775 -9.248 -7.241 1.00 98.50 169 ILE A O 1
ATOM 1269 N N . ILE A 1 170 ? 7.749 -9.665 -8.223 1.00 98.56 170 ILE A N 1
ATOM 1270 C CA . ILE A 1 170 ? 8.486 -9.893 -6.974 1.00 98.56 170 ILE A CA 1
ATOM 1271 C C . ILE A 1 170 ? 8.410 -8.652 -6.081 1.00 98.56 170 ILE A C 1
ATOM 1273 O O . ILE A 1 170 ? 8.044 -8.747 -4.908 1.00 98.56 170 ILE A O 1
ATOM 1277 N N . MET A 1 171 ? 8.697 -7.474 -6.635 1.00 98.50 171 MET A N 1
ATOM 1278 C CA . MET A 1 171 ? 8.661 -6.224 -5.879 1.00 98.50 171 MET A CA 1
ATOM 1279 C C . MET A 1 171 ? 7.243 -5.837 -5.436 1.00 98.50 171 MET A C 1
ATOM 1281 O O . MET A 1 171 ? 7.067 -5.317 -4.330 1.00 98.50 171 MET A O 1
ATOM 1285 N N . ALA A 1 172 ? 6.226 -6.162 -6.234 1.00 98.69 172 ALA A N 1
ATOM 1286 C CA . ALA A 1 172 ? 4.821 -6.002 -5.882 1.00 98.69 172 ALA A CA 1
ATOM 1287 C C . ALA A 1 172 ? 4.420 -6.876 -4.687 1.00 98.69 172 ALA A C 1
ATOM 1289 O O . ALA A 1 172 ? 3.717 -6.405 -3.792 1.00 98.69 172 ALA A O 1
ATOM 1290 N N . VAL A 1 173 ? 4.910 -8.118 -4.623 1.00 98.81 173 VAL A N 1
ATOM 1291 C CA . VAL A 1 173 ? 4.713 -9.007 -3.468 1.00 98.81 173 VAL A CA 1
ATOM 1292 C C . VAL A 1 173 ? 5.393 -8.432 -2.223 1.00 98.81 173 VAL A C 1
ATOM 1294 O O . VAL A 1 173 ? 4.762 -8.367 -1.167 1.00 98.81 173 VAL A O 1
ATOM 1297 N N . CYS A 1 174 ? 6.635 -7.949 -2.332 1.00 98.69 174 CYS A N 1
ATOM 1298 C CA . CYS A 1 174 ? 7.350 -7.316 -1.217 1.00 98.69 174 CYS A CA 1
ATOM 1299 C C . CYS A 1 174 ? 6.576 -6.114 -0.643 1.00 98.69 174 CYS A C 1
ATOM 1301 O O . CYS A 1 174 ? 6.328 -6.047 0.562 1.00 98.69 174 CYS A O 1
ATOM 1303 N N . LEU A 1 175 ? 6.139 -5.189 -1.504 1.00 98.06 175 LEU A N 1
ATOM 1304 C CA . LEU A 1 175 ? 5.343 -4.017 -1.112 1.00 98.06 175 LEU A CA 1
ATOM 1305 C C . LEU A 1 175 ? 3.960 -4.403 -0.585 1.00 98.06 175 LEU A C 1
ATOM 1307 O O . LEU A 1 175 ? 3.477 -3.791 0.368 1.00 98.06 175 LEU A O 1
ATOM 1311 N N . GLY A 1 176 ? 3.339 -5.432 -1.159 1.00 98.50 176 GLY A N 1
ATOM 1312 C CA . GLY A 1 176 ? 2.081 -5.986 -0.675 1.00 98.50 176 GLY A CA 1
ATOM 1313 C C . GLY A 1 176 ? 2.196 -6.500 0.758 1.00 98.50 176 GLY A C 1
ATOM 1314 O O . GLY A 1 176 ? 1.337 -6.193 1.581 1.00 98.50 176 GLY A O 1
ATOM 1315 N N . LEU A 1 177 ? 3.268 -7.232 1.085 1.00 98.81 177 LEU A N 1
ATOM 1316 C CA . LEU A 1 177 ? 3.518 -7.742 2.438 1.00 98.81 177 LEU A CA 1
ATOM 1317 C C . LEU A 1 177 ? 3.769 -6.614 3.445 1.00 98.81 177 LEU A C 1
ATOM 1319 O O . LEU A 1 177 ? 3.214 -6.640 4.544 1.00 98.81 177 LEU A O 1
ATOM 1323 N N . LEU A 1 178 ? 4.552 -5.597 3.073 1.00 98.56 178 LEU A N 1
ATOM 1324 C CA . LEU A 1 178 ? 4.798 -4.441 3.939 1.00 98.56 178 LEU A CA 1
ATOM 1325 C C . LEU A 1 178 ? 3.522 -3.619 4.173 1.00 98.56 178 LEU A C 1
ATOM 1327 O O . LEU A 1 178 ? 3.230 -3.252 5.311 1.00 98.56 178 LEU A O 1
ATOM 1331 N N . ASN A 1 179 ? 2.703 -3.403 3.141 1.00 97.88 179 ASN A N 1
ATOM 1332 C CA . ASN A 1 179 ? 1.405 -2.745 3.293 1.00 97.88 179 ASN A CA 1
ATOM 1333 C C . ASN A 1 179 ? 0.422 -3.591 4.121 1.00 97.88 179 ASN A C 1
ATOM 1335 O O . ASN A 1 179 ? -0.285 -3.054 4.979 1.00 97.88 179 ASN A O 1
ATOM 1339 N N . ALA A 1 180 ? 0.413 -4.915 3.945 1.00 98.25 180 ALA A N 1
ATOM 1340 C CA . ALA A 1 180 ? -0.344 -5.821 4.803 1.00 98.25 180 ALA A CA 1
ATOM 1341 C C . ALA A 1 180 ? 0.121 -5.727 6.265 1.00 98.25 180 ALA A C 1
ATOM 1343 O O . ALA A 1 180 ? -0.717 -5.741 7.163 1.00 98.25 180 ALA A O 1
ATOM 1344 N N . ALA A 1 181 ? 1.420 -5.534 6.524 1.00 98.25 181 ALA A N 1
ATOM 1345 C CA . ALA A 1 181 ? 1.941 -5.306 7.871 1.00 98.25 181 ALA A CA 1
ATOM 1346 C C . ALA A 1 181 ? 1.407 -4.001 8.489 1.00 98.25 181 ALA A C 1
ATOM 1348 O O . ALA A 1 181 ? 1.053 -3.994 9.666 1.00 98.25 181 ALA A O 1
ATOM 1349 N N . ILE A 1 182 ? 1.273 -2.915 7.711 1.00 96.44 182 ILE A N 1
ATOM 1350 C CA . ILE A 1 182 ? 0.619 -1.672 8.174 1.00 96.44 182 ILE A CA 1
ATOM 1351 C C . ILE A 1 182 ? -0.815 -1.978 8.620 1.00 96.44 182 ILE A C 1
ATOM 1353 O O . ILE A 1 182 ? -1.224 -1.596 9.718 1.00 96.44 182 ILE A O 1
ATOM 1357 N N . MET A 1 183 ? -1.578 -2.689 7.786 1.00 95.19 183 MET A N 1
ATOM 1358 C CA . MET A 1 183 ? -2.964 -3.034 8.104 1.00 95.19 183 MET A CA 1
ATOM 1359 C C . MET A 1 183 ? -3.060 -3.951 9.329 1.00 95.19 183 MET A C 1
ATOM 1361 O O . MET A 1 183 ? -3.903 -3.744 10.201 1.00 95.19 183 MET A O 1
ATOM 1365 N N . PHE A 1 184 ? -2.145 -4.907 9.444 1.00 97.06 184 PHE A N 1
ATOM 1366 C CA . PHE A 1 184 ? -2.096 -5.834 10.562 1.00 97.06 184 PHE A CA 1
ATOM 1367 C C . PHE A 1 184 ? -1.802 -5.129 11.895 1.00 97.06 184 PHE A C 1
ATOM 1369 O O . PHE A 1 184 ? -2.405 -5.459 12.918 1.00 97.06 184 PHE A O 1
ATOM 1376 N N . VAL A 1 185 ? -0.942 -4.101 11.896 1.00 95.75 185 VAL A N 1
ATOM 1377 C CA . VAL A 1 185 ? -0.731 -3.237 13.073 1.00 95.75 185 VAL A CA 1
ATOM 1378 C C . VAL A 1 185 ? -2.015 -2.505 13.449 1.00 95.75 185 VAL A C 1
ATOM 1380 O O . VAL A 1 185 ? -2.370 -2.463 14.626 1.00 95.75 185 VAL A O 1
ATOM 1383 N N . ASN A 1 186 ? -2.733 -1.956 12.464 1.00 92.50 186 ASN A N 1
ATOM 1384 C CA . ASN A 1 186 ? -4.007 -1.282 12.708 1.00 92.50 186 ASN A CA 1
ATOM 1385 C C . ASN A 1 186 ? -5.027 -2.229 13.361 1.00 92.50 186 ASN A C 1
ATOM 1387 O O . ASN A 1 186 ? -5.640 -1.867 14.361 1.00 92.50 186 ASN A O 1
ATOM 1391 N N . ASN A 1 187 ? -5.158 -3.445 12.832 1.00 93.19 187 ASN A N 1
ATOM 1392 C CA . ASN A 1 187 ? -6.096 -4.444 13.342 1.00 93.19 187 ASN A CA 1
ATOM 1393 C C . ASN A 1 187 ? -5.663 -5.020 14.699 1.00 93.19 187 ASN A C 1
ATOM 1395 O O . ASN A 1 187 ? -6.512 -5.384 15.505 1.00 93.19 187 ASN A O 1
ATOM 1399 N N . THR A 1 188 ? -4.359 -5.083 14.981 1.00 94.38 188 THR A N 1
ATOM 1400 C CA . THR A 1 188 ? -3.853 -5.517 16.293 1.00 94.38 188 THR A CA 1
ATOM 1401 C C . THR A 1 188 ? -4.126 -4.473 17.370 1.00 94.38 188 THR A C 1
ATOM 1403 O O . THR A 1 188 ? -4.587 -4.841 18.449 1.00 94.38 188 THR A O 1
ATOM 1406 N N . ARG A 1 189 ? -3.922 -3.181 17.068 1.00 92.19 189 ARG A N 1
ATOM 1407 C CA . ARG A 1 189 ? -4.274 -2.070 17.971 1.00 92.19 189 ARG A CA 1
ATOM 1408 C C . ARG A 1 189 ? -5.739 -2.131 18.394 1.00 92.19 189 ARG A C 1
ATOM 1410 O O . ARG A 1 189 ? -6.052 -1.947 19.562 1.00 92.19 189 ARG A O 1
ATOM 1417 N N . ASP A 1 190 ? -6.621 -2.371 17.428 1.00 88.81 190 ASP A N 1
ATOM 1418 C CA . ASP A 1 190 ? -8.069 -2.330 17.633 1.00 88.81 190 ASP A CA 1
ATOM 1419 C C . ASP A 1 190 ? -8.649 -3.720 17.974 1.00 88.81 190 ASP A C 1
ATOM 1421 O O . ASP A 1 190 ? -9.860 -3.886 18.024 1.00 88.81 190 ASP A O 1
ATOM 1425 N N . ARG A 1 191 ? -7.816 -4.738 18.250 1.00 91.19 191 ARG A N 1
ATOM 1426 C CA . ARG A 1 191 ? -8.263 -6.137 18.395 1.00 91.19 191 ARG A CA 1
ATOM 1427 C C . ARG A 1 191 ? -9.343 -6.320 19.463 1.00 91.19 191 ARG A C 1
ATOM 1429 O O . ARG A 1 191 ? -10.328 -7.006 19.211 1.00 91.19 191 ARG A O 1
ATOM 1436 N N . LEU A 1 192 ? -9.144 -5.749 20.653 1.00 88.75 192 LEU A N 1
ATOM 1437 C CA . LEU A 1 192 ? -10.075 -5.911 21.777 1.00 88.75 192 LEU A CA 1
ATOM 1438 C C . LEU A 1 192 ? -11.420 -5.229 21.501 1.00 88.75 192 LEU A C 1
ATOM 1440 O O . LEU A 1 192 ? -12.471 -5.820 21.738 1.00 88.75 192 LEU A O 1
ATOM 1444 N N . THR A 1 193 ? -11.390 -4.008 20.968 1.00 84.50 193 THR A N 1
ATOM 1445 C CA . THR A 1 193 ? -12.602 -3.249 20.637 1.00 84.50 193 THR A CA 1
ATOM 1446 C C . THR A 1 193 ? -13.330 -3.849 19.434 1.00 84.50 193 THR A C 1
ATOM 1448 O O . THR A 1 193 ? -14.557 -3.927 19.436 1.00 84.50 193 THR A O 1
ATOM 1451 N N . ASP A 1 194 ? -12.599 -4.345 18.434 1.00 86.94 194 ASP A N 1
ATOM 1452 C CA . ASP A 1 194 ? -13.164 -5.049 17.284 1.00 86.94 194 ASP A CA 1
ATOM 1453 C C . ASP A 1 194 ? -13.823 -6.374 17.702 1.00 86.94 194 ASP A C 1
ATOM 1455 O O . ASP A 1 194 ? -14.920 -6.679 17.233 1.00 86.94 194 ASP A O 1
ATOM 1459 N N . GLU A 1 195 ? -13.210 -7.137 18.614 1.00 88.56 195 GLU A N 1
ATOM 1460 C CA . GLU A 1 195 ? -13.785 -8.373 19.158 1.00 88.56 195 GLU A CA 1
ATOM 1461 C C . GLU A 1 195 ? -15.096 -8.110 19.916 1.00 88.56 195 GLU A C 1
ATOM 1463 O O . GLU A 1 195 ? -16.092 -8.794 19.672 1.00 88.56 195 GLU A O 1
ATOM 1468 N N . GLN A 1 196 ? -15.129 -7.081 20.768 1.00 85.81 196 GLN A N 1
ATOM 1469 C CA . GLN A 1 196 ? -16.340 -6.659 21.486 1.00 85.81 196 GLN A CA 1
ATOM 1470 C C . GLN A 1 196 ? -17.449 -6.182 20.538 1.00 85.81 196 GLN A C 1
ATOM 1472 O O . GLN A 1 196 ? -18.623 -6.461 20.769 1.00 85.81 196 GLN A O 1
ATOM 1477 N N . ALA A 1 197 ? -17.081 -5.520 19.438 1.00 79.31 197 ALA A N 1
ATOM 1478 C CA . ALA A 1 197 ? -18.006 -5.097 18.388 1.00 79.31 197 ALA A CA 1
ATOM 1479 C C . ALA A 1 197 ? -18.432 -6.241 17.439 1.00 79.31 197 ALA A C 1
ATOM 1481 O O . ALA A 1 197 ? -19.127 -5.998 16.452 1.00 79.31 197 ALA A O 1
ATOM 1482 N N . GLY A 1 198 ? -18.003 -7.485 17.692 1.00 83.00 198 GLY A N 1
ATOM 1483 C CA . GLY A 1 198 ? -18.345 -8.657 16.882 1.00 83.00 198 GLY A CA 1
ATOM 1484 C C . GLY A 1 198 ? -17.616 -8.744 15.536 1.00 83.00 198 GLY A C 1
ATOM 1485 O O . GLY A 1 198 ? -17.951 -9.596 14.708 1.00 83.00 198 GLY A O 1
ATOM 1486 N N . LYS A 1 199 ? -16.609 -7.897 15.294 1.00 84.25 199 LYS A N 1
ATOM 1487 C CA . LYS A 1 199 ? -15.775 -7.952 14.090 1.00 84.25 199 LYS A CA 1
ATOM 1488 C C . LYS A 1 199 ? -14.753 -9.080 14.210 1.00 84.25 199 LYS A C 1
ATOM 1490 O O . LYS A 1 199 ? -14.218 -9.368 15.277 1.00 84.25 199 LYS A O 1
ATOM 1495 N N . ARG A 1 200 ? -14.445 -9.727 13.085 1.00 88.88 200 ARG A N 1
ATOM 1496 C CA . ARG A 1 200 ? -13.508 -10.858 13.023 1.00 88.88 200 ARG A CA 1
ATOM 1497 C C . ARG A 1 200 ? -12.348 -10.544 12.084 1.00 88.88 200 ARG A C 1
ATOM 1499 O O . ARG A 1 200 ? -12.175 -11.245 11.089 1.00 88.88 200 ARG A O 1
ATOM 1506 N N . THR A 1 201 ? -11.575 -9.501 12.405 1.00 92.12 201 THR A N 1
ATOM 1507 C CA . THR A 1 201 ? -10.324 -9.150 11.703 1.00 92.12 201 THR A CA 1
ATOM 1508 C C . THR A 1 201 ? -9.283 -10.268 11.837 1.00 92.12 201 THR A C 1
ATOM 1510 O O . THR A 1 201 ? -9.430 -11.163 12.675 1.00 92.12 201 THR A O 1
ATOM 1513 N N . LEU A 1 202 ? -8.211 -10.240 11.035 1.00 93.81 202 LEU A N 1
ATOM 1514 C CA . LEU A 1 202 ? -7.163 -11.261 11.130 1.00 93.81 202 LEU A CA 1
ATOM 1515 C C . LEU A 1 202 ? -6.534 -11.283 12.528 1.00 93.81 202 LEU A C 1
ATOM 1517 O O . LEU A 1 202 ? -6.397 -12.358 13.100 1.00 93.81 202 LEU A O 1
ATOM 1521 N N . ALA A 1 203 ? -6.252 -10.113 13.109 1.00 94.38 203 ALA A N 1
ATOM 1522 C CA . ALA A 1 203 ? -5.734 -9.989 14.473 1.00 94.38 203 ALA A CA 1
ATOM 1523 C C . ALA A 1 203 ? -6.663 -10.623 15.528 1.00 94.38 203 ALA A C 1
ATOM 1525 O O . ALA A 1 203 ? -6.187 -11.279 16.454 1.00 94.38 203 ALA A O 1
ATOM 1526 N N . VAL A 1 204 ? -7.987 -10.486 15.377 1.00 94.44 204 VAL A N 1
ATOM 1527 C CA . VAL A 1 204 ? -8.963 -11.167 16.248 1.00 94.44 204 VAL A CA 1
ATOM 1528 C C . VAL A 1 204 ? -8.913 -12.682 16.0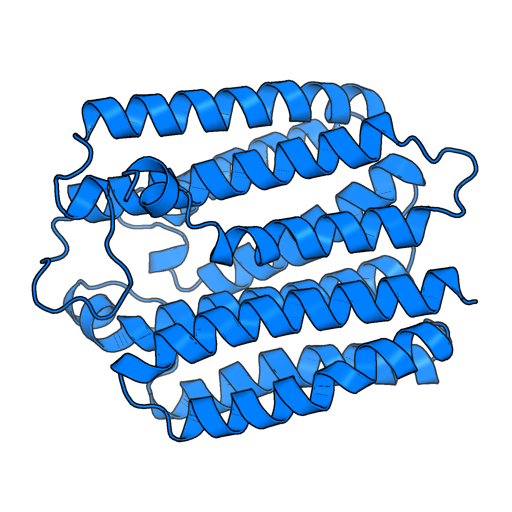47 1.00 94.44 204 VAL A C 1
ATOM 1530 O O . VAL A 1 204 ? -8.944 -13.425 17.021 1.00 94.44 204 VAL A O 1
ATOM 1533 N N . ARG A 1 205 ? -8.813 -13.159 14.799 1.00 94.81 205 ARG A N 1
ATOM 1534 C CA . ARG A 1 205 ? -8.815 -14.601 14.493 1.00 94.81 205 ARG A CA 1
ATOM 1535 C C . ARG A 1 205 ? -7.555 -15.327 14.946 1.00 94.81 205 ARG A C 1
ATOM 1537 O O . ARG A 1 205 ? -7.660 -16.452 15.419 1.00 94.81 205 ARG A O 1
ATOM 1544 N N . VAL A 1 206 ? -6.383 -14.721 14.761 1.00 95.06 206 VAL A N 1
ATOM 1545 C CA . VAL A 1 206 ? -5.107 -15.347 15.142 1.00 95.06 206 VAL A CA 1
ATOM 1546 C C . VAL A 1 206 ? -4.844 -15.241 16.647 1.00 95.06 206 VAL A C 1
ATOM 1548 O O . VAL A 1 206 ? -4.123 -16.067 17.199 1.00 95.06 206 VAL A O 1
ATOM 1551 N N . GLY A 1 207 ? -5.459 -14.264 17.321 1.00 93.75 207 GLY A N 1
ATOM 1552 C CA . GLY A 1 207 ? -5.295 -14.036 18.754 1.00 93.75 207 GLY A CA 1
ATOM 1553 C C . GLY A 1 207 ? -3.989 -13.317 19.108 1.00 93.75 207 GLY A C 1
ATOM 1554 O O . GLY A 1 207 ? -3.076 -13.181 18.293 1.00 93.75 207 GLY A O 1
ATOM 1555 N N . SER A 1 208 ? -3.892 -12.842 20.354 1.00 91.94 208 SER A N 1
ATOM 1556 C CA . SER A 1 208 ? -2.776 -12.000 20.817 1.00 91.94 208 SER A CA 1
ATOM 1557 C C . SER A 1 208 ? -1.407 -12.673 20.699 1.00 91.94 208 SER A C 1
ATOM 1559 O O . SER A 1 208 ? -0.433 -12.008 20.355 1.00 91.94 208 SER A O 1
ATOM 1561 N N . THR A 1 209 ? -1.325 -13.984 20.937 1.00 93.31 209 THR A N 1
ATOM 1562 C CA . THR A 1 209 ? -0.069 -14.749 20.895 1.00 93.31 209 THR A CA 1
ATOM 1563 C C . THR A 1 209 ? 0.517 -14.851 19.487 1.00 93.31 209 THR A C 1
ATOM 1565 O O . THR A 1 209 ? 1.735 -14.906 19.333 1.00 93.31 209 THR A O 1
ATOM 1568 N N . MET A 1 210 ? -0.331 -14.838 18.454 1.00 97.00 210 MET A N 1
ATOM 1569 C CA . MET A 1 210 ? 0.091 -14.961 17.057 1.00 97.00 210 MET A CA 1
ATOM 1570 C C . MET A 1 210 ? 0.290 -13.617 16.359 1.00 97.00 210 MET A C 1
ATOM 1572 O O . MET A 1 210 ? 0.890 -13.592 15.284 1.00 97.00 210 MET A O 1
ATOM 1576 N N . CYS A 1 211 ? -0.133 -12.496 16.954 1.00 96.19 211 CYS A N 1
ATOM 1577 C CA . CYS A 1 211 ? 0.069 -11.182 16.348 1.00 96.19 211 CYS A CA 1
ATOM 1578 C C . CYS A 1 211 ? 1.553 -10.888 16.082 1.00 96.19 211 CYS A C 1
ATOM 1580 O O . CYS A 1 211 ? 1.916 -10.524 14.963 1.00 96.19 211 CYS A O 1
ATOM 1582 N N . SER A 1 212 ? 2.434 -11.098 17.061 1.00 97.00 212 SER A N 1
ATOM 1583 C CA . SER A 1 212 ? 3.865 -10.808 16.889 1.00 97.00 212 SER A CA 1
ATOM 1584 C C . SER A 1 212 ? 4.533 -11.705 15.830 1.00 97.00 212 SER A C 1
ATOM 1586 O O . SER A 1 212 ? 5.209 -11.161 14.950 1.00 97.00 212 SER A O 1
ATOM 1588 N N . PRO A 1 213 ? 4.322 -13.042 15.818 1.00 98.25 213 PRO A N 1
ATOM 1589 C CA . PRO A 1 213 ? 4.783 -13.903 14.727 1.00 98.25 213 PRO A CA 1
ATOM 1590 C C . PRO A 1 213 ? 4.255 -13.503 13.344 1.00 98.25 213 PRO A C 1
ATOM 1592 O O . PRO A 1 213 ? 5.034 -13.473 12.393 1.00 98.25 213 PRO A O 1
ATOM 1595 N N . VAL A 1 214 ? 2.967 -13.162 13.215 1.00 98.44 214 VAL A N 1
ATOM 1596 C CA . VAL A 1 214 ? 2.366 -12.774 11.926 1.00 98.44 214 VAL A CA 1
ATOM 1597 C C . VAL A 1 214 ? 2.951 -11.457 11.424 1.00 98.44 214 VAL A C 1
ATOM 1599 O O . VAL A 1 214 ? 3.395 -11.387 10.279 1.00 98.44 214 VAL A O 1
ATOM 1602 N N . TYR A 1 215 ? 3.031 -10.432 12.276 1.00 98.56 215 TYR A N 1
ATOM 1603 C CA . TYR A 1 215 ? 3.653 -9.157 11.911 1.00 98.56 215 TYR A CA 1
ATOM 1604 C C . TYR A 1 215 ? 5.109 -9.351 11.464 1.00 98.56 215 TYR A C 1
ATOM 1606 O O . TYR A 1 215 ? 5.523 -8.838 10.423 1.00 98.56 215 TYR A O 1
ATOM 1614 N N . ARG A 1 216 ? 5.875 -10.162 12.205 1.00 98.50 216 ARG A N 1
ATOM 1615 C CA . ARG A 1 216 ? 7.257 -10.509 11.857 1.00 98.50 216 ARG A CA 1
ATOM 1616 C C . ARG A 1 216 ? 7.351 -11.244 10.524 1.00 98.50 216 ARG A C 1
ATOM 1618 O O . ARG A 1 216 ? 8.230 -10.916 9.735 1.00 98.50 216 ARG A O 1
ATOM 1625 N N . ALA A 1 217 ? 6.457 -12.195 10.258 1.00 98.69 217 ALA A N 1
ATOM 1626 C CA . ALA A 1 217 ? 6.421 -12.933 8.999 1.00 98.69 217 ALA A CA 1
ATOM 1627 C C . ALA A 1 217 ? 6.127 -12.016 7.803 1.00 98.69 217 ALA A C 1
ATOM 1629 O O . ALA A 1 217 ? 6.783 -12.146 6.774 1.00 98.69 217 ALA A O 1
ATOM 1630 N N . LEU A 1 218 ? 5.210 -11.054 7.945 1.00 98.75 218 LEU A N 1
ATOM 1631 C CA . LEU A 1 218 ? 4.925 -10.066 6.899 1.00 98.75 218 LEU A CA 1
ATOM 1632 C C . LEU A 1 218 ? 6.151 -9.187 6.611 1.00 98.75 218 LEU A C 1
ATOM 1634 O O . LEU A 1 218 ? 6.553 -9.043 5.458 1.00 98.75 218 LEU A O 1
ATOM 1638 N N . VAL A 1 219 ? 6.784 -8.642 7.656 1.00 98.81 219 VAL A N 1
ATOM 1639 C CA . VAL A 1 219 ? 7.957 -7.771 7.498 1.00 98.81 219 VAL A CA 1
ATOM 1640 C C . VAL A 1 219 ? 9.148 -8.553 6.948 1.00 98.81 219 VAL A C 1
ATOM 1642 O O . VAL A 1 219 ? 9.693 -8.179 5.916 1.00 98.81 219 VAL A O 1
ATOM 1645 N N . PHE A 1 220 ? 9.563 -9.643 7.597 1.00 98.75 220 PHE A N 1
ATOM 1646 C CA . PHE A 1 220 ? 10.740 -10.413 7.179 1.00 98.75 220 PHE A CA 1
ATOM 1647 C C . PHE A 1 220 ? 10.511 -11.175 5.877 1.00 98.75 220 PHE A C 1
ATOM 1649 O O . PHE A 1 220 ? 11.458 -11.331 5.114 1.00 98.75 220 PHE A O 1
ATOM 1656 N N . GLY A 1 221 ? 9.275 -11.586 5.586 1.00 98.75 221 GLY A N 1
ATOM 1657 C CA . GLY A 1 221 ? 8.910 -12.207 4.317 1.00 98.75 221 GLY A CA 1
ATOM 1658 C C . GLY A 1 221 ? 9.219 -11.305 3.124 1.00 98.75 221 GLY A C 1
ATOM 1659 O O . GLY A 1 221 ? 9.814 -11.774 2.159 1.00 98.75 221 GLY A O 1
ATOM 1660 N N . ALA A 1 222 ? 8.926 -10.002 3.217 1.00 98.69 222 ALA A N 1
ATOM 1661 C CA . ALA A 1 222 ? 9.263 -9.046 2.161 1.00 98.69 222 ALA A CA 1
ATOM 1662 C C . ALA A 1 222 ? 10.777 -9.004 1.875 1.00 98.69 222 ALA A C 1
ATOM 1664 O O . ALA A 1 222 ? 11.202 -9.084 0.724 1.00 98.69 222 ALA A O 1
ATOM 1665 N N . TYR A 1 223 ? 11.610 -8.949 2.920 1.00 98.75 223 TYR A N 1
ATOM 1666 C CA . TYR A 1 223 ? 13.069 -8.950 2.754 1.00 98.75 223 TYR A CA 1
ATOM 1667 C C . TYR A 1 223 ? 13.606 -10.300 2.280 1.00 98.75 223 TYR A C 1
ATOM 1669 O O . TYR A 1 223 ? 14.487 -10.332 1.427 1.00 98.75 223 TYR A O 1
ATOM 1677 N N . ALA A 1 224 ? 13.077 -11.409 2.801 1.00 98.69 224 ALA A N 1
ATOM 1678 C CA . ALA A 1 224 ? 13.485 -12.749 2.399 1.00 98.69 224 ALA A CA 1
ATOM 1679 C C . ALA A 1 224 ? 13.210 -12.986 0.909 1.00 98.69 224 ALA A C 1
ATOM 1681 O O . ALA A 1 224 ? 14.084 -13.489 0.205 1.00 98.69 224 ALA A O 1
ATOM 1682 N N . ILE A 1 225 ? 12.042 -12.566 0.414 1.00 98.75 225 ILE A N 1
ATOM 1683 C CA . ILE A 1 225 ? 11.684 -12.645 -1.006 1.00 98.75 225 ILE A CA 1
ATOM 1684 C C . ILE A 1 225 ? 12.638 -11.792 -1.849 1.00 98.75 225 ILE A C 1
ATOM 1686 O O . ILE A 1 225 ? 13.211 -12.305 -2.806 1.00 98.75 225 ILE A O 1
ATOM 1690 N N . MET A 1 226 ? 12.875 -10.531 -1.468 1.00 98.62 226 MET A N 1
ATOM 1691 C CA . MET A 1 226 ? 13.791 -9.639 -2.191 1.00 98.62 226 MET A CA 1
ATOM 1692 C C . MET A 1 226 ? 15.222 -10.201 -2.259 1.00 98.62 226 MET A C 1
ATOM 1694 O O . MET A 1 226 ? 15.836 -10.226 -3.324 1.00 98.62 226 MET A O 1
ATOM 1698 N N . VAL A 1 227 ? 15.757 -10.678 -1.134 1.00 98.38 227 VAL A N 1
ATOM 1699 C CA . VAL A 1 227 ? 17.115 -11.238 -1.060 1.00 98.38 227 VAL A CA 1
ATOM 1700 C C . VAL A 1 227 ? 17.217 -12.543 -1.850 1.00 98.38 227 VAL A C 1
ATOM 1702 O O . VAL A 1 227 ? 18.187 -12.746 -2.576 1.00 98.38 227 VAL A O 1
ATOM 1705 N N . THR A 1 228 ? 16.209 -13.413 -1.764 1.00 98.50 228 THR A N 1
ATOM 1706 C CA . THR A 1 228 ? 16.173 -14.657 -2.549 1.00 98.50 228 THR A CA 1
ATOM 1707 C C . THR A 1 228 ? 16.146 -14.347 -4.042 1.00 98.50 228 THR A C 1
ATOM 1709 O O . THR A 1 228 ? 16.931 -14.909 -4.800 1.00 98.50 228 THR A O 1
ATOM 1712 N N . ALA A 1 229 ? 15.308 -13.399 -4.462 1.00 98.12 229 ALA A N 1
ATOM 1713 C CA . ALA A 1 229 ? 15.213 -12.969 -5.850 1.00 98.12 229 ALA A CA 1
ATOM 1714 C C . ALA A 1 229 ? 16.536 -12.406 -6.392 1.00 98.12 229 ALA A C 1
ATOM 1716 O O . ALA A 1 229 ? 16.899 -12.695 -7.529 1.00 98.12 229 ALA A O 1
ATOM 1717 N N . TYR A 1 230 ? 17.290 -11.665 -5.575 1.00 97.94 230 TYR A N 1
ATOM 1718 C CA . TYR A 1 230 ? 18.647 -11.239 -5.922 1.00 97.94 230 TYR A CA 1
ATOM 1719 C C . TYR A 1 230 ? 19.581 -12.427 -6.185 1.00 97.94 230 TYR A C 1
ATOM 1721 O O . TYR A 1 230 ? 20.200 -12.495 -7.243 1.00 97.94 230 TYR A O 1
ATOM 1729 N N . PHE A 1 231 ? 19.649 -13.396 -5.266 1.00 98.12 231 PHE A N 1
ATOM 1730 C CA . PHE A 1 231 ? 20.513 -14.572 -5.435 1.00 98.12 231 PHE A CA 1
ATOM 1731 C C . PHE A 1 231 ? 20.080 -15.489 -6.586 1.00 98.12 231 PHE A C 1
ATOM 1733 O O . PHE A 1 231 ? 20.910 -16.200 -7.146 1.00 98.12 231 PHE A O 1
ATOM 1740 N N . MET A 1 232 ? 18.804 -15.447 -6.971 1.00 97.38 232 MET A N 1
ATOM 1741 C CA . MET A 1 232 ? 18.285 -16.115 -8.168 1.00 97.38 232 MET A CA 1
ATOM 1742 C C . MET A 1 232 ? 18.552 -15.338 -9.469 1.00 97.38 232 MET A C 1
ATOM 1744 O O . MET A 1 232 ? 18.175 -15.808 -10.538 1.00 97.38 232 MET A O 1
ATOM 1748 N N . GLY A 1 233 ? 19.180 -14.159 -9.400 1.00 96.25 233 GLY A N 1
ATOM 1749 C CA . GLY A 1 233 ? 19.489 -13.323 -10.562 1.00 96.25 233 GLY A CA 1
ATOM 1750 C C . GLY A 1 233 ? 18.303 -12.521 -11.107 1.00 96.25 233 GLY A C 1
ATOM 1751 O O . GLY A 1 233 ? 18.396 -11.988 -12.207 1.00 96.25 233 GLY A O 1
ATOM 1752 N N . ALA A 1 234 ? 17.194 -12.427 -10.366 1.00 95.50 234 ALA A N 1
ATOM 1753 C CA . ALA A 1 234 ? 15.996 -11.705 -10.799 1.00 95.50 234 ALA A CA 1
ATOM 1754 C C . ALA A 1 234 ? 16.039 -10.200 -10.487 1.00 95.50 234 ALA A C 1
ATOM 1756 O O . ALA A 1 234 ? 15.325 -9.439 -11.126 1.00 95.50 234 ALA A O 1
ATOM 1757 N N . LEU A 1 235 ? 16.842 -9.756 -9.510 1.00 96.50 235 LEU A N 1
ATOM 1758 C CA . LEU A 1 235 ? 16.952 -8.344 -9.113 1.00 96.50 235 LEU A CA 1
ATOM 1759 C C . LEU A 1 235 ? 18.406 -7.867 -9.157 1.00 96.50 235 LEU A C 1
ATOM 1761 O O . LEU A 1 235 ? 19.328 -8.631 -8.875 1.00 96.50 235 LEU A O 1
ATOM 1765 N N . HIS A 1 236 ? 18.614 -6.580 -9.441 1.00 94.81 236 HIS A N 1
ATOM 1766 C CA . HIS A 1 236 ? 19.944 -5.967 -9.426 1.00 94.81 236 HIS A CA 1
ATOM 1767 C C . HIS A 1 236 ? 20.451 -5.753 -7.989 1.00 94.81 236 HIS A C 1
ATOM 1769 O O . HIS A 1 236 ? 19.683 -5.443 -7.075 1.00 94.81 236 HIS A O 1
ATOM 1775 N N . GLY A 1 237 ? 21.768 -5.875 -7.792 1.00 97.06 237 GLY A N 1
ATOM 1776 C CA . GLY A 1 237 ? 22.379 -5.856 -6.459 1.00 97.06 237 GLY A CA 1
ATOM 1777 C C . GLY A 1 237 ? 22.322 -4.511 -5.738 1.00 97.06 237 GLY A C 1
ATOM 1778 O O . GLY A 1 237 ? 22.024 -4.481 -4.546 1.00 97.06 237 GLY A O 1
ATOM 1779 N N . LEU A 1 238 ? 22.561 -3.394 -6.435 1.00 97.69 238 LEU A N 1
ATOM 1780 C CA . LEU A 1 238 ? 22.559 -2.065 -5.811 1.00 97.69 238 LEU A CA 1
ATOM 1781 C C . LEU A 1 238 ? 21.170 -1.655 -5.265 1.00 97.69 238 LEU A C 1
ATOM 1783 O O . LEU A 1 238 ? 21.106 -1.267 -4.096 1.00 97.69 238 LEU A O 1
ATOM 1787 N N . PRO A 1 239 ? 20.052 -1.804 -6.010 1.00 97.81 239 PRO A N 1
ATOM 1788 C CA . PRO A 1 239 ? 18.701 -1.612 -5.466 1.00 97.81 239 PRO A CA 1
ATOM 1789 C C . PRO A 1 239 ? 18.417 -2.453 -4.222 1.00 97.81 239 PRO A C 1
ATOM 1791 O O . PRO A 1 239 ? 17.901 -1.940 -3.229 1.00 97.81 239 PRO A O 1
ATOM 1794 N N . VAL A 1 240 ? 18.784 -3.737 -4.256 1.00 98.25 240 VAL A N 1
ATOM 1795 C CA . VAL A 1 240 ? 18.561 -4.682 -3.152 1.00 98.25 240 VAL A CA 1
ATOM 1796 C C . VAL A 1 240 ? 19.382 -4.290 -1.926 1.00 98.25 240 VAL A C 1
ATOM 1798 O O . VAL A 1 240 ? 18.857 -4.303 -0.812 1.00 98.25 240 VAL A O 1
ATOM 1801 N N . LEU A 1 241 ? 20.642 -3.888 -2.118 1.00 98.19 241 LEU A N 1
ATOM 1802 C CA . LEU A 1 241 ? 21.521 -3.415 -1.051 1.00 98.19 241 LEU A CA 1
ATOM 1803 C C . LEU A 1 241 ? 20.949 -2.167 -0.371 1.00 98.19 241 LEU A C 1
ATOM 1805 O O . LEU A 1 241 ? 20.838 -2.138 0.856 1.00 98.19 241 LEU A O 1
ATOM 1809 N N . LEU A 1 242 ? 20.559 -1.153 -1.152 1.00 98.38 242 LEU A N 1
ATOM 1810 C CA . LEU A 1 242 ? 20.019 0.090 -0.599 1.00 98.38 242 LEU A CA 1
ATOM 1811 C C . LEU A 1 242 ? 18.673 -0.140 0.089 1.00 98.38 242 LEU A C 1
ATOM 1813 O O . LEU A 1 242 ? 18.495 0.300 1.224 1.00 98.38 242 LEU A O 1
ATOM 1817 N N . ALA A 1 243 ? 17.745 -0.873 -0.533 1.00 98.12 243 ALA A N 1
ATOM 1818 C CA . ALA A 1 243 ? 16.483 -1.253 0.105 1.00 98.12 243 ALA A CA 1
ATOM 1819 C C . ALA A 1 243 ? 16.716 -2.057 1.394 1.00 98.12 243 ALA A C 1
ATOM 1821 O O . ALA A 1 243 ? 16.034 -1.841 2.399 1.00 98.12 243 ALA A O 1
ATOM 1822 N N . GLY A 1 244 ? 17.737 -2.919 1.405 1.00 98.00 244 GLY A N 1
ATOM 1823 C CA . GLY A 1 244 ? 18.183 -3.685 2.564 1.00 98.00 244 GLY A CA 1
ATOM 1824 C C . GLY A 1 244 ? 18.579 -2.828 3.769 1.00 98.00 244 GLY A C 1
ATOM 1825 O O . GLY A 1 244 ? 18.390 -3.268 4.900 1.00 98.00 244 GLY A O 1
ATOM 1826 N N . LEU A 1 245 ? 19.018 -1.576 3.583 1.00 98.19 245 LEU A N 1
ATOM 1827 C CA . LEU A 1 245 ? 19.309 -0.664 4.702 1.00 98.19 245 LEU A CA 1
ATOM 1828 C C . LEU A 1 245 ? 18.066 -0.379 5.561 1.00 98.19 245 LEU A C 1
ATOM 1830 O O . LEU A 1 245 ? 18.172 -0.203 6.777 1.00 98.19 245 LEU A O 1
ATOM 1834 N N . SER A 1 246 ? 16.870 -0.399 4.962 1.00 98.12 246 SER A N 1
ATOM 1835 C CA . SER A 1 246 ? 15.611 -0.226 5.701 1.00 98.12 246 SER A CA 1
ATOM 1836 C C . SER A 1 246 ? 15.269 -1.413 6.617 1.00 98.12 246 SER A C 1
ATOM 1838 O O . SER A 1 246 ? 14.489 -1.253 7.561 1.00 98.12 246 SER A O 1
ATOM 1840 N N . PHE A 1 247 ? 15.933 -2.568 6.451 1.00 98.12 247 PHE A N 1
ATOM 1841 C CA . PHE A 1 247 ? 15.768 -3.737 7.322 1.00 98.12 247 PHE A CA 1
ATOM 1842 C C . PHE A 1 247 ? 16.095 -3.433 8.786 1.00 98.12 247 PHE A C 1
ATOM 1844 O O . PHE A 1 247 ? 15.473 -4.002 9.681 1.00 98.12 247 PHE A O 1
ATOM 1851 N N . VAL A 1 248 ? 17.017 -2.502 9.058 1.00 97.94 248 VAL A N 1
ATOM 1852 C CA . VAL A 1 248 ? 17.352 -2.081 10.430 1.00 97.94 248 VAL A CA 1
ATOM 1853 C C . VAL A 1 248 ? 16.111 -1.546 11.152 1.00 97.94 248 VAL A C 1
ATOM 1855 O O . VAL A 1 248 ? 15.840 -1.925 12.295 1.00 97.94 248 VAL A O 1
ATOM 1858 N N . LEU A 1 249 ? 15.316 -0.718 10.466 1.00 97.88 249 LEU A N 1
ATOM 1859 C CA . LEU A 1 249 ? 14.044 -0.228 10.987 1.00 97.88 249 LEU A CA 1
ATOM 1860 C C . LEU A 1 249 ? 13.015 -1.362 11.081 1.00 97.88 249 LEU A C 1
ATOM 1862 O O . LEU A 1 249 ? 12.338 -1.466 12.100 1.00 97.88 249 LEU A O 1
ATOM 1866 N N . GLY A 1 250 ? 12.934 -2.238 10.074 1.00 97.81 250 GLY A N 1
ATOM 1867 C CA . GLY A 1 250 ? 12.045 -3.406 10.092 1.00 97.81 250 GLY A CA 1
ATOM 1868 C C . GLY A 1 250 ? 12.275 -4.313 11.303 1.00 97.81 250 GLY A C 1
ATOM 1869 O O . GLY A 1 250 ? 11.341 -4.601 12.047 1.00 97.81 250 GLY A O 1
ATOM 1870 N N . LYS A 1 251 ? 13.531 -4.685 11.575 1.00 98.12 251 LYS A N 1
ATOM 1871 C CA . LYS A 1 251 ? 13.921 -5.472 12.752 1.00 98.12 251 LYS A CA 1
ATOM 1872 C C . LYS A 1 251 ? 13.525 -4.770 14.047 1.00 98.12 251 LYS A C 1
ATOM 1874 O O . LYS A 1 251 ? 12.908 -5.396 14.907 1.00 98.12 251 LYS A O 1
ATOM 1879 N N . LYS A 1 252 ? 13.829 -3.474 14.175 1.00 97.94 252 LYS A N 1
ATOM 1880 C CA . LYS A 1 252 ? 13.428 -2.690 15.349 1.00 97.94 252 LYS A CA 1
ATOM 1881 C C . LYS A 1 252 ? 11.914 -2.724 15.551 1.00 97.94 252 LYS A C 1
ATOM 1883 O O . LYS A 1 252 ? 11.468 -2.999 16.654 1.00 97.94 252 LYS A O 1
ATOM 1888 N N . LEU A 1 253 ? 11.129 -2.529 14.493 1.00 97.94 253 LEU A N 1
ATOM 1889 C CA . LEU A 1 253 ? 9.671 -2.544 14.588 1.00 97.94 253 LEU A CA 1
ATOM 1890 C C . LEU A 1 253 ? 9.110 -3.905 14.989 1.00 97.94 253 LEU A C 1
ATOM 1892 O O . LEU A 1 253 ? 8.143 -3.947 15.738 1.00 97.94 253 LEU A O 1
ATOM 1896 N N . THR A 1 254 ? 9.711 -5.014 14.548 1.00 97.75 254 THR A N 1
ATOM 1897 C CA . THR A 1 254 ? 9.272 -6.351 14.989 1.00 97.75 254 THR A CA 1
ATOM 1898 C C . THR A 1 254 ? 9.519 -6.609 16.475 1.00 97.75 254 THR A C 1
ATOM 1900 O O . THR A 1 254 ? 8.757 -7.361 17.077 1.00 97.75 254 THR A O 1
ATOM 1903 N N . LEU A 1 255 ? 10.543 -5.977 17.061 1.00 96.75 255 LEU A N 1
ATOM 1904 C CA . LEU A 1 255 ? 10.806 -6.010 18.503 1.00 96.75 255 LEU A CA 1
ATOM 1905 C C . LEU A 1 255 ? 9.855 -5.065 19.245 1.00 96.75 255 LEU A C 1
ATOM 1907 O O . LEU A 1 255 ? 9.198 -5.493 20.187 1.00 96.75 255 LEU A O 1
ATOM 1911 N N . ASP A 1 256 ? 9.725 -3.819 18.767 1.00 96.44 256 ASP A N 1
ATOM 1912 C CA . ASP A 1 256 ? 8.805 -2.822 19.329 1.00 96.44 256 ASP A CA 1
ATOM 1913 C C . ASP A 1 256 ? 7.369 -3.384 19.372 1.00 96.44 256 ASP A C 1
ATOM 1915 O O . ASP A 1 256 ? 6.688 -3.229 20.377 1.00 96.44 256 ASP A O 1
ATOM 1919 N N . PHE A 1 257 ? 6.923 -4.077 18.314 1.00 96.56 257 PHE A N 1
ATOM 1920 C CA . PHE A 1 257 ? 5.601 -4.711 18.223 1.00 96.56 257 PHE A CA 1
ATOM 1921 C C . PHE A 1 257 ? 5.392 -5.823 19.252 1.00 96.56 257 PHE A C 1
ATOM 1923 O O . PHE A 1 257 ? 4.297 -5.955 19.789 1.00 96.56 257 PHE A O 1
ATOM 1930 N N . GLU A 1 258 ? 6.419 -6.625 19.533 1.00 94.56 258 GLU A N 1
ATOM 1931 C CA . GLU A 1 258 ? 6.319 -7.752 20.463 1.00 94.56 258 GLU A CA 1
ATOM 1932 C C . GLU A 1 258 ? 6.104 -7.291 21.905 1.00 94.56 258 GLU A C 1
ATOM 1934 O O . GLU A 1 258 ? 5.364 -7.926 22.655 1.00 94.56 258 GLU A O 1
ATOM 1939 N N . THR A 1 259 ? 6.716 -6.168 22.276 1.00 92.69 259 THR A N 1
ATOM 1940 C CA . THR A 1 259 ? 6.613 -5.589 23.619 1.00 92.69 259 THR A CA 1
ATOM 1941 C C . THR A 1 259 ? 5.576 -4.471 23.725 1.00 92.69 259 THR A C 1
ATOM 1943 O O . THR A 1 259 ? 5.441 -3.876 24.796 1.00 92.69 259 THR A O 1
ATOM 1946 N N . ALA A 1 260 ? 4.885 -4.155 22.625 1.00 90.50 260 ALA A N 1
ATOM 1947 C CA . ALA A 1 260 ? 4.029 -2.983 22.516 1.00 90.50 260 ALA A CA 1
ATOM 1948 C C . ALA A 1 260 ? 2.847 -3.027 23.487 1.00 90.50 260 ALA A C 1
ATOM 1950 O O . ALA A 1 260 ? 2.143 -4.031 23.608 1.00 90.50 260 ALA A O 1
ATOM 1951 N N . LYS A 1 261 ? 2.572 -1.880 24.104 1.00 84.50 261 LYS A N 1
ATOM 1952 C CA . LYS A 1 261 ? 1.313 -1.595 24.797 1.00 84.50 261 LYS A CA 1
ATOM 1953 C C . LYS A 1 261 ? 0.361 -0.822 23.884 1.00 84.50 261 LYS A C 1
ATOM 1955 O O . LYS A 1 261 ? 0.775 -0.171 22.928 1.00 84.50 261 LYS A O 1
ATOM 1960 N N . ASP A 1 262 ? -0.923 -0.851 24.220 1.00 76.88 262 ASP A N 1
ATOM 1961 C CA . ASP A 1 262 ? -2.046 -0.300 23.447 1.00 76.88 262 ASP A CA 1
ATOM 1962 C C . ASP A 1 262 ? -1.793 1.064 22.767 1.00 76.88 262 ASP A C 1
ATOM 1964 O O . ASP A 1 262 ? -2.080 1.244 21.580 1.00 76.88 262 ASP A O 1
ATOM 1968 N N . THR A 1 263 ? -1.204 2.032 23.473 1.00 75.44 263 THR A N 1
ATOM 1969 C CA . THR A 1 263 ? -0.948 3.385 22.942 1.00 75.44 263 THR A CA 1
ATOM 1970 C C . THR A 1 263 ? 0.237 3.458 21.970 1.00 75.44 263 THR A C 1
ATOM 1972 O O . THR A 1 263 ? 0.307 4.372 21.140 1.00 75.44 263 THR A O 1
ATOM 1975 N N . GLU A 1 264 ? 1.151 2.489 22.015 1.00 87.56 264 GLU A N 1
ATOM 1976 C CA . GLU A 1 264 ? 2.386 2.454 21.224 1.00 87.56 264 GLU A CA 1
ATOM 1977 C C . GLU A 1 264 ? 2.138 1.979 19.786 1.00 87.56 264 GLU A C 1
ATOM 1979 O O . GLU A 1 264 ? 2.868 2.362 18.863 1.00 87.56 264 GLU A O 1
ATOM 1984 N N . PHE A 1 265 ? 1.047 1.243 19.544 1.00 91.06 265 PHE A N 1
ATOM 1985 C CA . PHE A 1 265 ? 0.694 0.758 18.207 1.00 91.06 265 PHE A CA 1
ATOM 1986 C C . PHE A 1 265 ? 0.446 1.880 17.192 1.00 91.06 265 PHE A C 1
ATOM 1988 O O . PHE A 1 265 ? 0.695 1.687 16.005 1.00 91.06 265 PHE A O 1
ATOM 1995 N N . ASN A 1 266 ? 0.029 3.079 17.613 1.00 89.81 266 ASN A N 1
ATOM 1996 C CA . ASN A 1 266 ? -0.086 4.221 16.696 1.00 89.81 266 ASN A CA 1
ATOM 1997 C C . ASN A 1 266 ? 1.278 4.668 16.151 1.00 89.81 266 ASN A C 1
ATOM 1999 O O . ASN A 1 266 ? 1.394 5.036 14.978 1.00 89.81 266 ASN A O 1
ATOM 2003 N N . ALA A 1 267 ? 2.313 4.628 16.993 1.00 92.06 267 ALA A N 1
ATOM 2004 C CA . ALA A 1 267 ? 3.674 4.935 16.577 1.00 92.06 267 ALA A CA 1
ATOM 2005 C C . ALA A 1 267 ? 4.222 3.830 15.667 1.00 92.06 267 ALA A C 1
ATOM 2007 O O . ALA A 1 267 ? 4.819 4.137 14.636 1.00 92.06 267 ALA A O 1
ATOM 2008 N N . ILE A 1 268 ? 3.970 2.559 15.998 1.00 95.31 268 ILE A N 1
ATOM 2009 C CA . ILE A 1 268 ? 4.381 1.413 15.174 1.00 95.31 268 ILE A CA 1
ATOM 2010 C C . ILE A 1 268 ? 3.682 1.441 13.812 1.00 95.31 268 ILE A C 1
ATOM 2012 O O . ILE A 1 268 ? 4.341 1.255 12.793 1.00 95.31 268 ILE A O 1
ATOM 2016 N N . LEU A 1 269 ? 2.386 1.760 13.763 1.00 93.62 269 LEU A N 1
ATOM 2017 C CA . LEU A 1 269 ? 1.618 1.900 12.523 1.00 93.62 269 LEU A CA 1
ATOM 2018 C C . LEU A 1 269 ? 2.269 2.934 11.602 1.00 93.62 269 LEU A C 1
ATOM 2020 O O . LEU A 1 269 ? 2.549 2.661 10.435 1.00 93.62 269 LEU A O 1
ATOM 2024 N N . HIS A 1 270 ? 2.562 4.117 12.148 1.00 91.38 270 HIS A N 1
ATOM 2025 C CA . HIS A 1 270 ? 3.199 5.188 11.393 1.00 91.38 270 HIS A CA 1
ATOM 2026 C C . HIS A 1 270 ? 4.605 4.806 10.918 1.00 91.38 270 HIS A C 1
ATOM 2028 O O . HIS A 1 270 ? 4.936 5.018 9.754 1.00 91.38 270 HIS A O 1
ATOM 2034 N N . LYS A 1 271 ? 5.423 4.213 11.793 1.00 95.06 271 LYS A N 1
ATOM 2035 C CA . LYS A 1 271 ? 6.775 3.774 11.436 1.00 95.06 271 LYS A CA 1
ATOM 2036 C C . LYS A 1 271 ? 6.773 2.608 10.442 1.00 95.06 271 LYS A C 1
ATOM 2038 O O . LYS A 1 271 ? 7.698 2.520 9.650 1.00 95.06 271 LYS A O 1
ATOM 2043 N N . THR A 1 272 ? 5.750 1.753 10.431 1.00 96.44 272 THR A N 1
ATOM 2044 C CA . THR A 1 272 ? 5.594 0.680 9.427 1.00 96.44 272 THR A CA 1
ATOM 2045 C C . THR A 1 272 ? 5.232 1.263 8.056 1.00 96.44 272 THR A C 1
ATOM 2047 O O . THR A 1 272 ? 5.758 0.826 7.033 1.00 96.44 272 THR A O 1
ATOM 2050 N N . ALA A 1 273 ? 4.404 2.313 8.013 1.00 94.12 273 ALA A N 1
ATOM 2051 C CA . ALA A 1 273 ? 4.170 3.064 6.778 1.00 94.12 273 ALA A CA 1
ATOM 2052 C C . ALA A 1 273 ? 5.451 3.760 6.287 1.00 94.12 273 ALA A C 1
ATOM 2054 O O . ALA A 1 273 ? 5.772 3.702 5.102 1.00 94.12 273 ALA A O 1
ATOM 2055 N N . LEU A 1 274 ? 6.229 4.343 7.206 1.00 94.31 274 LEU A N 1
ATOM 2056 C CA . LEU A 1 274 ? 7.536 4.919 6.888 1.00 94.31 274 LEU A CA 1
ATOM 2057 C C . LEU A 1 274 ? 8.530 3.858 6.397 1.00 94.31 274 LEU A C 1
ATOM 2059 O O . LEU A 1 274 ? 9.237 4.113 5.434 1.00 94.31 274 LEU A O 1
ATOM 2063 N N . LEU A 1 275 ? 8.561 2.670 7.009 1.00 96.69 275 LEU A N 1
ATOM 2064 C CA . LEU A 1 275 ? 9.373 1.534 6.565 1.00 96.69 275 LEU A CA 1
ATOM 2065 C C . LEU A 1 275 ? 9.065 1.179 5.111 1.00 96.69 275 LEU A C 1
ATOM 2067 O O . LEU A 1 275 ? 9.986 1.035 4.318 1.00 96.69 275 LEU A O 1
ATOM 2071 N N . THR A 1 276 ? 7.781 1.085 4.764 1.00 96.81 276 THR A N 1
ATOM 2072 C CA . THR A 1 276 ? 7.327 0.794 3.396 1.00 96.81 276 THR A CA 1
ATOM 2073 C C . THR A 1 276 ? 7.814 1.861 2.414 1.00 96.81 276 THR A C 1
ATOM 2075 O O . THR A 1 276 ? 8.344 1.535 1.354 1.00 96.81 276 THR A O 1
ATOM 2078 N N . PHE A 1 277 ? 7.719 3.137 2.803 1.00 95.56 277 PHE A N 1
ATOM 2079 C CA . PHE A 1 277 ? 8.212 4.257 2.004 1.00 95.56 277 PHE A CA 1
ATOM 2080 C C . PHE A 1 277 ? 9.732 4.302 1.871 1.00 95.56 277 PHE A C 1
ATOM 2082 O O . PHE A 1 277 ? 10.242 4.551 0.780 1.00 95.56 277 PHE A O 1
ATOM 2089 N N . MET A 1 278 ? 10.467 4.029 2.947 1.00 96.94 278 MET A N 1
ATOM 2090 C CA . MET A 1 278 ? 11.924 3.935 2.919 1.00 96.94 278 MET A CA 1
ATOM 2091 C C . MET A 1 278 ? 12.384 2.772 2.045 1.00 96.94 278 MET A C 1
ATOM 2093 O O . MET A 1 278 ? 13.254 2.969 1.206 1.00 96.94 278 MET A O 1
ATOM 2097 N N . PHE A 1 279 ? 11.778 1.593 2.203 1.00 98.38 279 PHE A N 1
ATOM 2098 C CA . PHE A 1 279 ? 12.070 0.408 1.401 1.00 98.38 279 PHE A CA 1
ATOM 2099 C C . PHE A 1 279 ? 11.911 0.705 -0.095 1.00 98.38 279 PHE A C 1
ATOM 2101 O O . PHE A 1 279 ? 12.857 0.513 -0.857 1.00 98.38 279 PHE A O 1
ATOM 2108 N N . SER A 1 280 ? 10.757 1.249 -0.509 1.00 97.62 280 SER A N 1
ATOM 2109 C CA . SER A 1 280 ? 10.508 1.570 -1.919 1.00 97.62 280 SER A CA 1
ATOM 2110 C C . SER A 1 280 ? 11.439 2.665 -2.435 1.00 97.62 280 SER A C 1
ATOM 2112 O O . SER A 1 280 ? 11.991 2.540 -3.521 1.00 97.62 280 SER A O 1
ATOM 2114 N N . SER A 1 281 ? 11.649 3.731 -1.658 1.00 97.50 281 SER A N 1
ATOM 2115 C CA . SER A 1 281 ? 12.469 4.871 -2.086 1.00 97.50 281 SER A CA 1
ATOM 2116 C C . SER A 1 281 ? 13.939 4.491 -2.236 1.00 97.50 281 SER A C 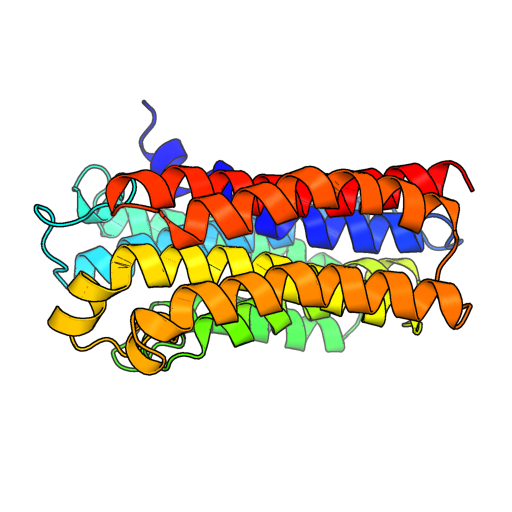1
ATOM 2118 O O . SER A 1 281 ? 14.566 4.864 -3.220 1.00 97.50 281 SER A O 1
ATOM 2120 N N . LEU A 1 282 ? 14.489 3.720 -1.294 1.00 98.25 282 LEU A N 1
ATOM 2121 C CA . LEU A 1 282 ? 15.871 3.245 -1.363 1.00 98.25 282 LEU A CA 1
ATOM 2122 C C . LEU A 1 282 ? 16.078 2.276 -2.530 1.00 98.25 282 LEU A C 1
ATOM 2124 O O . LEU A 1 282 ? 17.098 2.367 -3.210 1.00 98.25 282 LEU A O 1
ATOM 2128 N N . TYR A 1 283 ? 15.101 1.405 -2.802 1.00 98.44 283 TYR A N 1
ATOM 2129 C CA . TYR A 1 283 ? 15.131 0.550 -3.986 1.00 98.44 283 TYR A CA 1
ATOM 2130 C C . TYR A 1 283 ? 15.145 1.381 -5.279 1.00 98.44 283 TYR A C 1
ATOM 2132 O O . TYR A 1 283 ? 16.013 1.189 -6.128 1.00 98.44 283 TYR A O 1
ATOM 2140 N N . CYS A 1 284 ? 14.241 2.362 -5.398 1.00 97.81 284 CYS A N 1
ATOM 2141 C CA . CYS A 1 284 ? 14.180 3.292 -6.529 1.00 97.81 284 CYS A CA 1
ATOM 2142 C C . CYS A 1 284 ? 15.485 4.073 -6.729 1.00 97.81 284 CYS A C 1
ATOM 2144 O O . CYS A 1 284 ? 15.939 4.223 -7.859 1.00 97.81 284 CYS A O 1
ATOM 2146 N N . ILE A 1 285 ? 16.102 4.553 -5.644 1.00 97.81 285 ILE A N 1
ATOM 2147 C CA . ILE A 1 285 ? 17.400 5.240 -5.698 1.00 97.81 285 ILE A CA 1
ATOM 2148 C C . ILE A 1 285 ? 18.476 4.292 -6.227 1.00 97.81 285 ILE A C 1
ATOM 2150 O O . ILE A 1 285 ? 19.248 4.678 -7.094 1.00 97.81 285 ILE A O 1
ATOM 2154 N N . GLY A 1 286 ? 18.519 3.047 -5.749 1.00 97.38 286 GLY A N 1
ATOM 2155 C CA . GLY A 1 286 ? 19.504 2.082 -6.232 1.00 97.38 286 GLY A CA 1
ATOM 2156 C C . GLY A 1 286 ? 19.307 1.722 -7.702 1.00 97.38 286 GLY A C 1
ATOM 2157 O O . GLY A 1 286 ? 20.296 1.520 -8.399 1.00 97.38 286 GLY A O 1
ATOM 2158 N N . LEU A 1 287 ? 18.060 1.700 -8.188 1.00 95.69 287 LEU A N 1
ATOM 2159 C CA . LEU A 1 287 ? 17.770 1.501 -9.611 1.00 95.69 287 LEU A CA 1
ATOM 2160 C C . LEU A 1 287 ? 18.268 2.669 -10.453 1.00 95.69 287 LEU A C 1
ATOM 2162 O O . LEU A 1 287 ? 18.907 2.441 -11.467 1.00 95.69 287 LEU A O 1
ATOM 2166 N N . ALA A 1 288 ? 18.028 3.903 -10.011 1.00 94.56 288 ALA A N 1
ATOM 2167 C CA . ALA A 1 288 ? 18.492 5.099 -10.714 1.00 94.56 288 ALA A CA 1
ATOM 2168 C C . ALA A 1 288 ? 20.028 5.237 -10.749 1.00 94.56 288 ALA A C 1
ATOM 2170 O O . ALA A 1 288 ? 20.553 6.015 -11.539 1.00 94.56 288 ALA A O 1
ATOM 2171 N N . LEU A 1 289 ? 20.736 4.519 -9.872 1.00 94.56 289 LEU A N 1
ATOM 2172 C CA . LEU A 1 289 ? 22.198 4.489 -9.791 1.00 94.56 289 LEU A CA 1
ATOM 2173 C C . LEU A 1 289 ? 22.829 3.273 -10.496 1.00 94.56 289 LEU A C 1
ATOM 2175 O O . LEU A 1 289 ? 24.054 3.151 -10.463 1.00 94.56 289 LEU A O 1
ATOM 2179 N N . THR A 1 290 ? 22.023 2.365 -11.059 1.00 90.06 290 THR A N 1
ATOM 2180 C CA . THR A 1 290 ? 22.497 1.187 -11.808 1.00 90.06 290 THR A CA 1
ATOM 2181 C C . THR A 1 290 ? 22.552 1.494 -13.297 1.00 90.06 290 THR A C 1
ATOM 2183 O O . THR A 1 290 ? 23.561 1.105 -13.923 1.00 90.06 290 THR A O 1
#

Sequence (290 aa):
MNPWIIAIRPKTLFAAISPIILGNTMAASSPYFEWSIAILSLVCGVFLQITVNLVNDYSDHKNGIDSQQRLGPIRACQSGIITPNTMVVGISISTLLSILSGLFLVFHGGIGFLYLGVASIACAFAYSLGSKSLANLALGELAVFIFFGLIAVCGSYYLQSHALNTDIIIMAVCLGLLNAAIMFVNNTRDRLTDEQAGKRTLAVRVGSTMCSPVYRALVFGAYAIMVTAYFMGALHGLPVLLAGLSFVLGKKLTLDFETAKDTEFNAILHKTALLTFMFSSLYCIGLALT

Secondary structure (DSSP, 8-state):
--HHHHHH-HHHHHHHHHHHHHHHHHTTTSTT--HHHHHHHHHHHHHHHHHHHHHHHHHHHHTT--STT--SPPPTTTTTSS-HHHHHHHHHHHHHHHHHHHHHHHHHH-HHHHHHHHHHHHHHHHTTSSTT-TTTTT-HHHHHIIIIIIIIIIHHHHHHHS---HHHHHHHHHHHHHHHHHHHHHHHHTHHHHHHTT---HHHHH-HHHHHHHHHHHHHHHHHHHHHHHHTTSS-HHHHHHHHHTHHHHHHHHHHHHT--TTTHHHHHHHHHHHHHHHHHHHHHHHHT-

InterPro domains:
  IPR000537 UbiA prenyltransferase [PF01040] (17-249)
  IPR004657 1,4-dihydroxy-2-naphthoate octaprenyltransferase [MF_01937] (1-287)
  IPR026046 UbiA prenyltransferase domain containing protein 1 [PIRSF005355] (2-289)
  IPR026046 UbiA prenyltransferase domain containing protein 1 [PTHR13929] (2-289)
  IPR026046 UbiA prenyltransferase domain containing protein 1 [cd13962] (5-286)
  IPR044878 UbiA prenyltransferase superfamily [G3DSA:1.10.357.140] (8-164)

Organism: NCBI:txid2338552

Radius of gyration: 18.6 Å; chains: 1; bounding box: 46×38×49 Å

pLDDT: mean 92.99, std 7.78, range [53.72, 98.81]